Protein AF-A0A831JND8-F1 (afdb_monomer)

pLDDT: mean 86.96, std 13.0, range [42.56, 97.56]

Radius of gyration: 29.93 Å; Cα contacts (8 Å, |Δi|>4): 260; chains: 1; bounding box: 62×29×69 Å

Structure (mmCIF, N/CA/C/O backbone):
data_AF-A0A831JND8-F1
#
_entry.id   AF-A0A831JND8-F1
#
loop_
_atom_site.group_PDB
_atom_site.id
_atom_site.type_symbol
_atom_site.label_atom_id
_atom_site.label_alt_id
_atom_site.label_comp_id
_atom_site.label_asym_id
_atom_site.label_entity_id
_atom_site.label_seq_id
_atom_site.pdbx_PDB_ins_code
_atom_site.Cartn_x
_atom_site.Cartn_y
_atom_site.Cartn_z
_atom_site.occupancy
_atom_site.B_iso_or_equiv
_atom_site.auth_seq_id
_atom_site.auth_comp_id
_atom_site.auth_asym_id
_atom_site.auth_atom_id
_atom_site.pdbx_PDB_model_num
ATOM 1 N N . MET A 1 1 ? -1.351 6.823 -37.439 1.00 46.06 1 MET A N 1
ATOM 2 C CA . MET A 1 1 ? -0.927 7.990 -36.628 1.00 46.06 1 MET A CA 1
ATOM 3 C C . MET A 1 1 ? -1.891 8.336 -35.479 1.00 46.06 1 MET A C 1
ATOM 5 O O . MET A 1 1 ? -1.437 8.924 -34.512 1.00 46.06 1 MET A O 1
ATOM 9 N N . VAL A 1 2 ? -3.181 7.956 -35.531 1.00 42.56 2 VAL A N 1
ATOM 10 C CA . VAL A 1 2 ? -4.209 8.362 -34.538 1.00 42.56 2 VAL A CA 1
ATOM 11 C C . VAL A 1 2 ? -4.231 7.507 -33.250 1.00 42.56 2 VAL A C 1
ATOM 13 O O . VAL A 1 2 ? -4.483 8.036 -32.176 1.00 42.56 2 VAL A O 1
ATOM 16 N N . LEU A 1 3 ? -3.882 6.213 -33.307 1.00 45.38 3 LEU A N 1
ATOM 17 C CA . LEU A 1 3 ? -4.005 5.290 -32.158 1.00 45.38 3 LEU A CA 1
ATOM 18 C C . LEU A 1 3 ? -2.993 5.518 -31.011 1.00 45.38 3 LEU A C 1
ATOM 20 O O . LEU A 1 3 ? -3.293 5.195 -29.868 1.00 45.38 3 LEU A O 1
ATOM 24 N N . LEU A 1 4 ? -1.817 6.103 -31.278 1.00 49.47 4 LEU A N 1
ATOM 25 C CA . LEU A 1 4 ? -0.775 6.341 -30.259 1.00 49.47 4 LEU A CA 1
ATOM 26 C C . LEU A 1 4 ? -0.962 7.646 -29.467 1.00 49.47 4 LEU A C 1
ATOM 28 O O . LEU A 1 4 ? -0.395 7.778 -28.386 1.00 49.47 4 LEU A O 1
ATOM 32 N N . ASN A 1 5 ? -1.767 8.592 -29.966 1.00 49.16 5 ASN A N 1
ATOM 33 C CA . ASN A 1 5 ? -2.058 9.846 -29.256 1.00 49.16 5 ASN A CA 1
ATOM 34 C C . ASN A 1 5 ? -3.010 9.653 -28.064 1.00 49.16 5 ASN A C 1
ATOM 36 O O . ASN A 1 5 ? -3.086 10.532 -27.211 1.00 49.16 5 ASN A O 1
ATOM 40 N N . HIS A 1 6 ? -3.692 8.506 -27.991 1.00 48.72 6 HIS A N 1
ATOM 41 C CA . HIS A 1 6 ? -4.581 8.136 -26.888 1.00 48.72 6 HIS A CA 1
ATOM 42 C C . HIS A 1 6 ? -3.932 7.207 -25.857 1.00 48.72 6 HIS A C 1
ATOM 44 O O . HIS A 1 6 ? -4.569 6.893 -24.853 1.00 48.72 6 HIS A O 1
ATOM 50 N N . LEU A 1 7 ? -2.679 6.772 -26.064 1.00 54.91 7 LEU A N 1
ATOM 51 C CA . LEU A 1 7 ? -1.946 6.087 -25.003 1.00 54.91 7 LEU A CA 1
ATOM 52 C C . LEU A 1 7 ? -1.55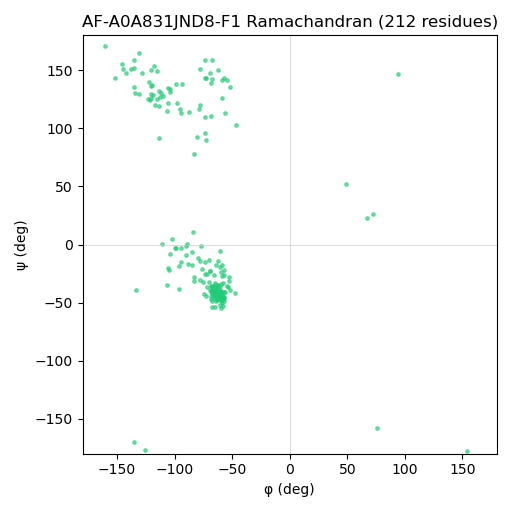5 7.146 -23.976 1.00 54.91 7 LEU A C 1
ATOM 54 O O . LEU A 1 7 ? -0.591 7.894 -24.163 1.00 54.91 7 LEU A O 1
ATOM 58 N N . ASP A 1 8 ? -2.377 7.257 -22.940 1.00 56.31 8 ASP A N 1
ATOM 59 C CA . ASP A 1 8 ? -2.255 8.302 -21.945 1.00 56.31 8 ASP A CA 1
ATOM 60 C C . ASP A 1 8 ? -0.847 8.239 -21.338 1.00 56.31 8 ASP A C 1
ATOM 62 O O . ASP A 1 8 ? -0.450 7.251 -20.712 1.00 56.31 8 ASP A O 1
ATOM 66 N N . LYS A 1 9 ? -0.027 9.268 -21.592 1.00 56.06 9 LYS A N 1
ATOM 67 C CA . LYS A 1 9 ? 1.372 9.312 -21.124 1.00 56.06 9 LYS A CA 1
ATOM 68 C C . LYS A 1 9 ? 1.446 9.159 -19.600 1.00 56.06 9 LYS A C 1
ATOM 70 O O . LYS A 1 9 ? 2.483 8.748 -19.081 1.00 56.06 9 LYS A O 1
ATOM 75 N N . SER A 1 10 ? 0.351 9.469 -18.904 1.00 52.72 10 SER A N 1
ATOM 76 C CA . SER A 1 10 ? 0.129 9.237 -17.477 1.00 52.72 10 SER A CA 1
ATOM 77 C C . SER A 1 10 ? 0.243 7.751 -17.097 1.00 52.72 10 SER A C 1
ATOM 79 O O . SER A 1 10 ? 0.993 7.425 -16.178 1.00 52.72 10 SER A O 1
ATOM 81 N N . LEU A 1 11 ? -0.385 6.839 -17.849 1.00 50.66 11 LEU A N 1
ATOM 82 C CA . LEU A 1 11 ? -0.408 5.396 -17.573 1.00 50.66 11 LEU A CA 1
ATOM 83 C C . LEU A 1 11 ? 0.983 4.760 -17.674 1.00 50.66 11 LEU A C 1
ATOM 85 O O . LEU A 1 11 ? 1.324 3.880 -16.890 1.00 50.66 11 LEU A O 1
ATOM 89 N N . VAL A 1 12 ? 1.825 5.240 -18.594 1.00 60.97 12 VAL A N 1
ATOM 90 C CA . VAL A 1 12 ? 3.193 4.719 -18.769 1.00 60.97 12 VAL A CA 1
ATOM 91 C C . VAL A 1 12 ? 4.183 5.358 -17.781 1.00 60.97 12 VAL A C 1
ATOM 93 O O . VAL A 1 12 ? 5.145 4.709 -17.365 1.00 60.97 12 VAL A O 1
ATOM 96 N N . LYS A 1 13 ? 3.934 6.598 -17.331 1.00 61.06 13 LYS A N 1
ATOM 97 C CA . LYS A 1 13 ? 4.712 7.241 -16.253 1.00 61.06 13 LYS A CA 1
ATOM 98 C C . LYS A 1 13 ? 4.557 6.528 -14.912 1.00 61.06 13 LYS A C 1
ATOM 100 O O . LYS A 1 13 ? 5.541 6.409 -14.184 1.00 61.06 13 LYS A O 1
ATOM 105 N N . ILE A 1 14 ? 3.361 6.012 -14.616 1.00 54.53 14 ILE A N 1
ATOM 106 C CA . ILE A 1 14 ? 3.074 5.242 -13.391 1.00 54.53 14 ILE A CA 1
ATOM 107 C C . ILE A 1 14 ? 3.999 4.015 -13.264 1.00 54.53 14 ILE A C 1
ATOM 109 O O . ILE A 1 14 ? 4.346 3.613 -12.158 1.00 54.53 14 ILE A O 1
ATOM 113 N N . LEU A 1 15 ? 4.504 3.483 -14.381 1.00 63.47 15 LEU A N 1
ATOM 114 C CA . LEU A 1 15 ? 5.410 2.329 -14.417 1.00 63.47 15 LEU A CA 1
ATOM 115 C C . LEU A 1 15 ? 6.897 2.699 -14.207 1.00 63.47 15 LEU A C 1
ATOM 117 O O . LEU A 1 15 ? 7.789 1.876 -14.420 1.00 63.47 15 LEU A O 1
ATOM 121 N N . GLY A 1 16 ? 7.198 3.938 -13.798 1.00 73.12 16 GLY A N 1
ATOM 122 C CA . GLY A 1 16 ? 8.556 4.381 -13.461 1.00 73.12 16 GLY A CA 1
ATOM 123 C C . GLY A 1 16 ? 9.479 4.563 -14.672 1.00 73.12 16 GLY A C 1
ATOM 124 O O . GLY A 1 16 ? 10.703 4.421 -14.553 1.00 73.12 16 GLY A O 1
ATOM 125 N N . LEU A 1 17 ? 8.914 4.834 -15.851 1.00 83.62 17 LEU A N 1
ATOM 126 C CA . LEU A 1 17 ? 9.655 5.153 -17.073 1.00 83.62 17 LEU A CA 1
ATOM 127 C C . LEU A 1 17 ? 9.809 6.668 -17.247 1.00 83.62 17 LEU A C 1
ATOM 129 O O . LEU A 1 17 ? 8.871 7.433 -17.035 1.00 83.62 17 LEU A O 1
ATOM 133 N N . SER A 1 18 ? 10.998 7.106 -17.663 1.00 87.50 18 SER A N 1
ATOM 134 C CA . SER A 1 18 ? 11.226 8.510 -18.037 1.00 87.50 18 SER A CA 1
ATOM 135 C C . SER A 1 18 ? 10.583 8.845 -19.386 1.00 87.50 18 SER A C 1
ATOM 137 O O . SER A 1 18 ? 10.402 7.966 -20.228 1.00 87.50 18 SER A O 1
ATOM 139 N N . ASP A 1 19 ? 10.328 10.127 -19.658 1.00 86.19 19 ASP A N 1
ATOM 140 C CA . ASP A 1 19 ? 9.728 10.567 -20.929 1.00 86.19 19 ASP A CA 1
ATOM 141 C C . ASP A 1 19 ? 10.508 10.085 -22.166 1.00 86.19 19 ASP A C 1
ATOM 143 O O . ASP A 1 19 ? 9.915 9.735 -23.187 1.00 86.19 19 ASP A O 1
ATOM 147 N N . TYR A 1 20 ? 11.840 10.013 -22.080 1.00 91.12 20 TYR A N 1
ATOM 148 C CA . TYR A 1 20 ? 12.666 9.476 -23.163 1.00 91.12 20 TYR A CA 1
ATOM 149 C C . TYR A 1 20 ? 12.543 7.958 -23.317 1.00 91.12 20 TYR A C 1
ATOM 151 O O . TYR A 1 20 ? 12.547 7.462 -24.441 1.00 91.12 20 TYR A O 1
ATOM 159 N N . GLU A 1 21 ? 12.410 7.217 -22.218 1.00 91.06 21 GLU A N 1
ATOM 160 C CA . GLU A 1 21 ? 12.200 5.763 -22.253 1.00 91.06 21 GLU A CA 1
ATOM 161 C C . GLU A 1 21 ? 10.856 5.420 -22.896 1.00 91.06 21 GLU A C 1
ATOM 163 O O . GLU A 1 21 ? 10.802 4.547 -23.760 1.00 91.06 21 GLU A O 1
ATOM 168 N N . ILE A 1 22 ? 9.805 6.169 -22.551 1.00 89.31 22 ILE A N 1
ATOM 169 C CA . ILE A 1 22 ? 8.469 6.023 -23.138 1.00 89.31 22 ILE A CA 1
ATOM 170 C C . ILE A 1 22 ? 8.527 6.274 -24.646 1.00 89.31 22 ILE A C 1
ATOM 172 O O . ILE A 1 22 ? 8.096 5.433 -25.432 1.00 89.31 22 ILE A O 1
ATOM 176 N N . LYS A 1 23 ? 9.111 7.404 -25.068 1.00 89.69 23 LYS A N 1
ATOM 177 C CA . LYS A 1 23 ? 9.240 7.756 -26.491 1.00 89.69 23 LYS A CA 1
ATOM 178 C C . LYS A 1 23 ? 10.002 6.693 -27.285 1.00 89.69 23 LYS A C 1
ATOM 180 O O . LYS A 1 23 ? 9.551 6.302 -28.358 1.00 89.69 23 LYS A O 1
ATOM 185 N N . ALA A 1 24 ? 11.134 6.224 -26.760 1.00 92.88 24 ALA A N 1
ATOM 186 C CA . ALA A 1 24 ? 11.948 5.208 -27.419 1.00 92.88 24 ALA A CA 1
ATOM 187 C C . ALA A 1 24 ? 11.197 3.876 -27.547 1.00 92.88 24 ALA A C 1
ATOM 189 O O . ALA A 1 24 ? 11.144 3.306 -28.634 1.00 92.88 24 ALA A O 1
ATOM 190 N N . TYR A 1 25 ? 10.584 3.400 -26.461 1.00 91.75 25 TYR A N 1
ATOM 191 C CA . TYR A 1 25 ? 9.853 2.137 -26.464 1.00 91.75 25 TYR A CA 1
ATOM 192 C C . TYR A 1 25 ? 8.652 2.171 -27.420 1.00 91.75 25 TYR A C 1
ATOM 194 O O . TYR A 1 25 ? 8.516 1.280 -28.254 1.00 91.75 25 TYR A O 1
ATOM 202 N N . LEU A 1 26 ? 7.836 3.233 -27.382 1.00 89.25 26 LEU A N 1
ATOM 203 C CA . LEU A 1 26 ? 6.694 3.377 -28.293 1.00 89.25 26 LEU A CA 1
ATOM 204 C C . LEU A 1 26 ? 7.126 3.389 -29.761 1.00 89.25 26 LEU A C 1
ATOM 206 O O . LEU A 1 26 ? 6.477 2.755 -30.589 1.00 89.25 26 LEU A O 1
ATOM 210 N N . LYS A 1 27 ? 8.236 4.060 -30.090 1.00 91.50 27 LYS A N 1
ATOM 211 C CA . LYS A 1 27 ? 8.745 4.079 -31.467 1.00 91.50 27 LYS A CA 1
ATOM 212 C C . LYS A 1 27 ? 9.245 2.724 -31.937 1.00 91.50 27 LYS A C 1
ATOM 214 O O . LYS A 1 27 ? 9.026 2.386 -33.094 1.00 91.50 27 LYS A O 1
ATOM 219 N N . LEU A 1 28 ? 9.854 1.936 -31.057 1.00 92.81 28 LEU A N 1
ATOM 220 C CA . LEU A 1 28 ? 10.248 0.562 -31.371 1.00 92.81 28 LEU A CA 1
ATOM 221 C C . LEU A 1 28 ? 9.041 -0.368 -31.549 1.00 92.81 28 LEU A C 1
ATOM 223 O O . LEU A 1 28 ? 9.077 -1.243 -32.406 1.00 92.81 28 LEU A O 1
ATOM 227 N N . VAL A 1 29 ? 7.963 -0.170 -30.784 1.00 90.69 29 VAL A N 1
ATOM 228 C CA . VAL A 1 29 ? 6.702 -0.908 -30.979 1.00 90.69 29 VAL A CA 1
ATOM 229 C C . VAL A 1 29 ? 6.038 -0.520 -32.305 1.00 90.69 29 VAL A C 1
ATOM 231 O O . VAL A 1 29 ? 5.534 -1.384 -33.013 1.00 90.69 29 VAL A O 1
ATOM 234 N N . GLU A 1 30 ? 6.060 0.765 -32.668 1.00 88.06 30 GLU A N 1
ATOM 235 C CA . GLU A 1 30 ? 5.442 1.281 -33.897 1.00 88.06 30 GLU A CA 1
ATOM 236 C C . GLU A 1 30 ? 6.214 0.898 -35.169 1.00 88.06 30 GLU A C 1
ATOM 238 O O . GLU A 1 30 ? 5.613 0.545 -36.181 1.00 88.06 30 GLU A O 1
ATOM 243 N N . LYS A 1 31 ? 7.544 1.026 -35.145 1.00 91.75 31 LYS A N 1
ATOM 244 C CA . LYS A 1 31 ? 8.407 0.908 -36.332 1.00 91.75 31 LYS A CA 1
ATOM 245 C C . LYS A 1 31 ? 9.163 -0.417 -36.407 1.00 91.75 31 LYS A C 1
ATOM 247 O O . LYS A 1 31 ? 9.809 -0.682 -37.418 1.00 91.75 31 LYS A O 1
ATOM 252 N N . GLY A 1 32 ? 9.100 -1.232 -35.357 1.00 91.88 32 GLY A N 1
ATOM 253 C CA . GLY A 1 32 ? 9.903 -2.441 -35.232 1.00 91.88 32 GLY A CA 1
ATOM 254 C C . GLY A 1 32 ? 11.371 -2.150 -34.878 1.00 91.88 32 GLY A C 1
ATOM 255 O O . GLY A 1 32 ? 11.688 -1.098 -34.314 1.00 91.88 32 GLY A O 1
ATOM 256 N N . PRO A 1 33 ? 12.287 -3.093 -35.172 1.00 94.25 33 PRO A N 1
ATOM 257 C CA . PRO A 1 33 ? 13.705 -2.973 -34.844 1.00 94.25 33 PRO A CA 1
ATOM 258 C C . PRO A 1 33 ? 14.374 -1.741 -35.466 1.00 94.25 33 PRO A C 1
ATOM 260 O O . PRO A 1 33 ? 14.373 -1.570 -36.684 1.00 94.25 33 PRO A O 1
ATOM 263 N N . LEU A 1 34 ? 15.024 -0.912 -34.645 1.00 95.06 34 LEU A N 1
ATOM 264 C CA . LEU A 1 34 ? 15.736 0.285 -35.106 1.00 95.06 34 LEU A CA 1
ATOM 265 C C . LEU A 1 34 ? 17.174 0.325 -34.591 1.0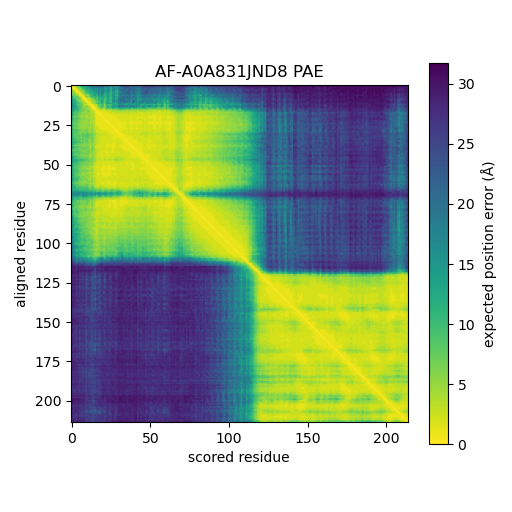0 95.06 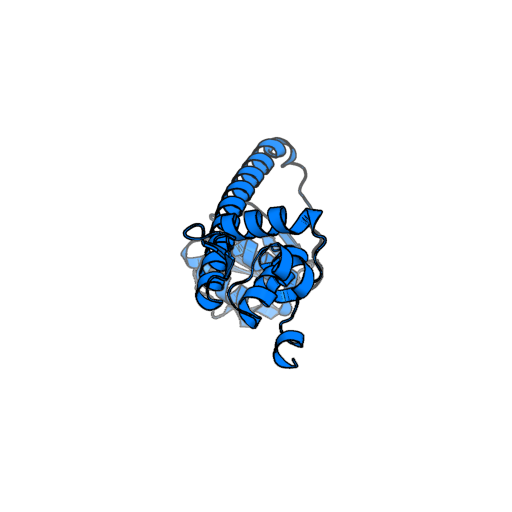34 LEU A C 1
ATOM 267 O O . LEU A 1 34 ? 17.482 -0.094 -33.478 1.00 95.06 34 LEU A O 1
ATOM 271 N N . ARG A 1 35 ? 18.076 0.905 -35.387 1.00 94.38 35 ARG A N 1
ATOM 272 C CA . ARG A 1 35 ? 19.429 1.256 -34.926 1.00 94.38 35 ARG A CA 1
ATOM 273 C C . ARG A 1 35 ? 19.335 2.418 -33.927 1.00 94.38 35 ARG A C 1
ATOM 275 O O . ARG A 1 35 ? 18.507 3.302 -34.147 1.00 94.38 35 ARG A O 1
ATOM 282 N N . PRO A 1 36 ? 20.216 2.523 -32.912 1.00 91.81 36 PRO A N 1
ATOM 283 C CA . PRO A 1 36 ? 20.182 3.628 -31.94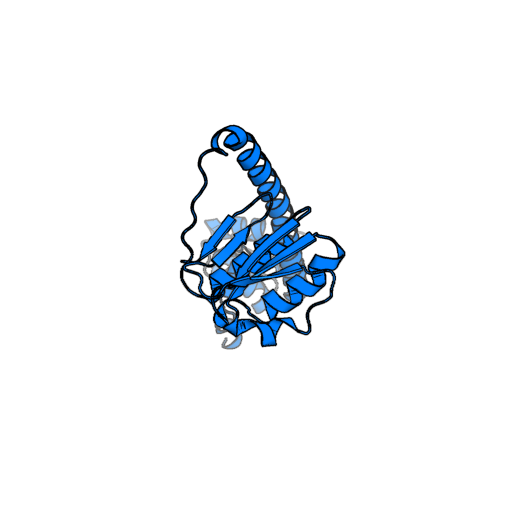6 1.00 91.81 36 PRO A CA 1
ATOM 284 C C . PRO A 1 36 ? 20.160 5.027 -32.584 1.00 91.81 36 PRO A C 1
ATOM 286 O O . PRO A 1 36 ? 19.419 5.897 -32.140 1.00 91.81 36 PRO A O 1
ATOM 289 N N . LYS A 1 37 ? 20.910 5.240 -33.675 1.00 92.19 37 LYS A N 1
ATOM 290 C CA . LYS A 1 37 ? 20.902 6.512 -34.418 1.00 92.19 37 LYS A CA 1
ATOM 291 C C . LYS A 1 37 ? 19.534 6.824 -35.034 1.00 92.19 37 LYS A C 1
ATOM 293 O O . LYS A 1 37 ? 19.051 7.942 -34.900 1.00 92.19 37 LYS A O 1
ATOM 298 N N . THR A 1 38 ? 18.906 5.838 -35.669 1.00 94.44 38 THR A N 1
ATOM 299 C CA . THR A 1 38 ? 17.569 5.985 -36.260 1.00 94.44 38 THR A CA 1
ATOM 300 C C . THR A 1 38 ? 16.517 6.177 -35.175 1.00 94.44 38 THR A C 1
ATOM 302 O O . THR A 1 38 ? 15.675 7.055 -35.289 1.00 94.44 38 THR A O 1
ATOM 305 N N . LEU A 1 39 ? 16.615 5.426 -34.077 1.00 94.88 39 LEU A N 1
ATOM 306 C CA . LEU A 1 39 ? 15.714 5.553 -32.936 1.00 94.88 39 LEU A CA 1
ATOM 307 C C . LEU A 1 39 ? 15.788 6.944 -32.292 1.00 94.88 39 LEU A C 1
ATOM 309 O O . LEU A 1 39 ? 14.759 7.506 -31.940 1.00 94.88 39 LEU A O 1
ATOM 313 N N . SER A 1 40 ? 16.988 7.516 -32.164 1.00 95.75 40 SER A N 1
ATOM 314 C CA . SER A 1 40 ? 17.190 8.887 -31.676 1.00 95.75 40 SER A CA 1
ATOM 315 C C . SER A 1 40 ? 16.435 9.909 -32.529 1.00 95.75 40 SER A C 1
ATOM 317 O O . SER A 1 40 ? 15.746 10.765 -31.975 1.00 95.75 40 SER A O 1
ATOM 319 N N . PHE A 1 41 ? 16.516 9.781 -33.855 1.00 95.44 41 PHE A N 1
ATOM 320 C CA . PHE A 1 41 ? 15.821 10.655 -34.796 1.00 95.44 41 PHE A CA 1
ATOM 321 C C . PHE A 1 41 ? 14.296 10.462 -34.738 1.00 95.44 41 PHE A C 1
ATOM 323 O O . PHE A 1 41 ? 13.566 11.409 -34.460 1.00 95.44 41 PHE A O 1
ATOM 330 N N . GLU A 1 42 ? 13.818 9.225 -34.893 1.00 91.81 42 GLU A N 1
ATOM 331 C CA . GLU A 1 42 ? 12.386 8.877 -34.918 1.00 91.81 42 GLU A CA 1
ATOM 332 C C . GLU A 1 42 ? 11.659 9.191 -33.600 1.00 91.81 42 GLU A C 1
ATOM 334 O O . GLU A 1 42 ? 10.486 9.570 -33.594 1.00 91.81 42 GLU A O 1
ATOM 339 N N . ALA A 1 43 ? 12.342 9.031 -32.463 1.00 89.19 43 ALA A N 1
ATOM 340 C CA . ALA A 1 43 ? 11.788 9.309 -31.139 1.00 89.19 43 ALA A CA 1
ATOM 341 C C . ALA A 1 43 ? 12.011 10.753 -30.670 1.00 89.19 43 ALA A C 1
ATOM 343 O O . ALA A 1 43 ? 11.555 11.108 -29.578 1.00 89.19 43 ALA A O 1
ATOM 344 N N . ASN A 1 44 ? 12.694 11.580 -31.470 1.00 92.31 44 ASN A N 1
ATOM 345 C CA . ASN A 1 44 ? 13.101 12.937 -31.113 1.00 92.31 44 ASN A CA 1
ATOM 346 C C . ASN A 1 44 ? 13.794 12.985 -29.732 1.00 92.31 44 ASN A C 1
ATOM 348 O O . ASN A 1 44 ? 13.389 13.707 -28.814 1.00 92.31 44 ASN A O 1
ATOM 352 N N . ILE A 1 45 ? 14.800 12.123 -29.564 1.00 93.50 45 ILE A N 1
ATOM 353 C CA . ILE A 1 45 ? 15.629 12.010 -28.359 1.00 93.50 45 ILE A CA 1
ATOM 354 C C . ILE A 1 45 ? 17.037 12.479 -28.726 1.00 93.50 45 ILE A C 1
ATOM 356 O O . ILE A 1 45 ? 17.587 11.960 -29.699 1.00 93.50 45 ILE A O 1
ATOM 360 N N . PRO A 1 46 ? 17.669 13.382 -27.951 1.00 94.56 46 PRO A N 1
ATOM 361 C CA . PRO A 1 46 ? 19.036 13.815 -28.219 1.00 94.56 46 PRO A CA 1
ATOM 362 C C . PRO A 1 46 ? 19.998 12.633 -28.368 1.00 94.56 46 PRO A C 1
ATOM 364 O O . PRO A 1 46 ? 19.988 11.704 -27.554 1.00 94.56 46 PRO A O 1
ATOM 367 N N . TYR A 1 47 ? 20.872 12.686 -29.375 1.00 91.06 47 TYR A N 1
ATOM 368 C CA . TYR A 1 47 ? 21.798 11.590 -29.679 1.00 91.06 47 TYR A CA 1
ATOM 369 C C . TYR A 1 47 ? 22.713 11.241 -28.492 1.00 91.06 4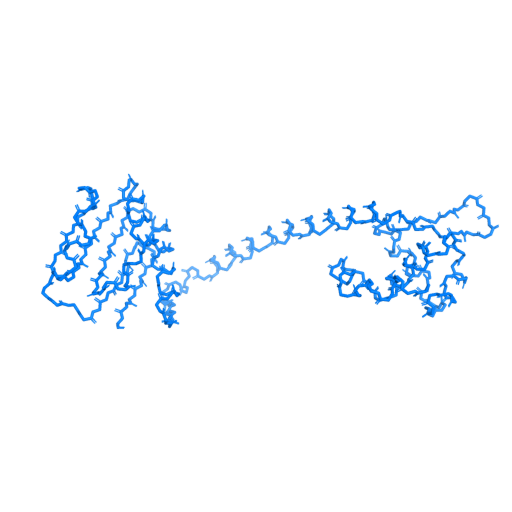7 TYR A C 1
ATOM 371 O O . TYR A 1 47 ? 22.992 10.074 -28.232 1.00 91.06 47 TYR A O 1
ATOM 379 N N . THR A 1 48 ? 23.095 12.235 -27.686 1.00 93.00 48 THR A N 1
ATOM 380 C CA . THR A 1 48 ? 23.883 12.045 -26.453 1.00 93.00 48 THR A CA 1
ATOM 381 C C . THR A 1 48 ? 23.152 11.241 -25.372 1.00 93.00 48 THR A C 1
ATOM 383 O O . THR A 1 48 ? 23.782 10.733 -24.446 1.00 93.00 48 THR A O 1
ATOM 386 N N . LYS A 1 49 ? 21.823 11.104 -25.459 1.00 93.81 49 LYS A N 1
ATOM 387 C CA . LYS A 1 49 ? 20.993 10.410 -24.466 1.00 93.81 49 LYS A CA 1
ATOM 388 C C . LYS A 1 49 ? 20.528 9.031 -24.923 1.00 93.81 49 LYS A C 1
ATOM 390 O O . LYS A 1 49 ? 20.233 8.213 -24.049 1.00 93.81 49 LYS A O 1
ATOM 395 N N . ILE A 1 50 ? 20.491 8.736 -26.226 1.00 94.75 50 ILE A N 1
ATOM 396 C CA . ILE A 1 50 ? 19.832 7.520 -26.732 1.00 94.75 50 ILE A CA 1
ATOM 397 C C . ILE A 1 50 ? 20.447 6.227 -26.195 1.00 94.75 50 ILE A C 1
ATOM 399 O O . ILE A 1 50 ? 19.718 5.348 -25.750 1.00 94.75 50 ILE A O 1
ATOM 403 N N . TYR A 1 51 ? 21.775 6.134 -26.130 1.00 92.44 51 TYR A N 1
ATOM 404 C CA . TYR A 1 51 ? 22.443 4.947 -25.594 1.00 92.44 51 TYR A CA 1
ATOM 405 C C . TYR A 1 51 ? 22.110 4.735 -24.115 1.00 92.44 51 TYR A C 1
ATOM 407 O O . TYR A 1 51 ? 21.789 3.623 -23.709 1.00 92.44 51 TYR A O 1
ATOM 415 N N . SER A 1 52 ? 22.078 5.811 -23.321 1.00 94.94 52 SER A N 1
ATOM 416 C CA . SER A 1 52 ? 21.670 5.73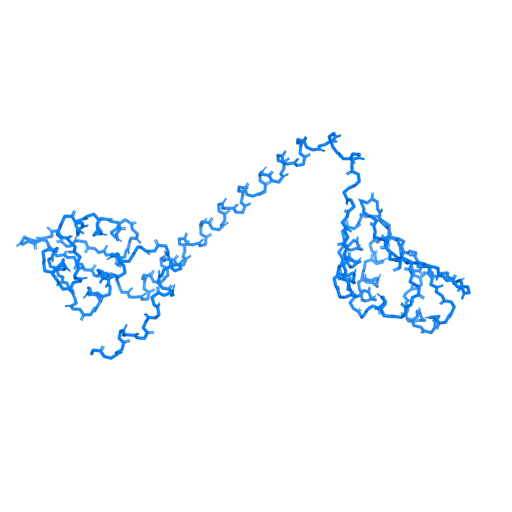0 -21.914 1.00 94.94 52 SER A CA 1
ATOM 417 C C . SER A 1 52 ? 20.216 5.268 -21.757 1.00 94.94 52 SER A C 1
ATOM 419 O O . SER A 1 52 ? 19.907 4.517 -20.837 1.00 94.94 52 SER A O 1
ATOM 421 N N . VAL A 1 53 ? 19.328 5.698 -22.660 1.00 95.06 53 VAL A N 1
ATOM 422 C CA . VAL A 1 53 ? 17.912 5.309 -22.673 1.00 95.06 53 VAL A CA 1
ATOM 423 C C . VAL A 1 53 ? 17.775 3.830 -23.023 1.00 95.06 53 VAL A C 1
ATOM 425 O O . VAL A 1 53 ? 17.093 3.105 -22.306 1.00 95.06 53 VAL A O 1
ATOM 428 N N . VAL A 1 54 ? 18.471 3.365 -24.065 1.00 94.75 54 VAL A N 1
ATOM 429 C CA . VAL A 1 54 ? 18.481 1.952 -24.476 1.00 94.75 54 VAL A CA 1
ATOM 430 C C . VAL A 1 54 ? 19.008 1.062 -23.352 1.00 94.75 54 VAL A C 1
ATOM 432 O O . VAL A 1 54 ? 18.361 0.076 -23.027 1.00 94.75 54 VAL A O 1
ATOM 435 N N . ILE A 1 55 ? 20.109 1.442 -22.694 1.00 94.75 55 ILE A N 1
ATOM 436 C CA . ILE A 1 55 ? 20.668 0.689 -21.558 1.00 94.75 55 ILE A CA 1
ATOM 437 C C . ILE A 1 55 ? 19.655 0.585 -20.412 1.00 94.75 55 ILE A C 1
ATOM 439 O O . ILE A 1 55 ? 19.502 -0.478 -19.816 1.00 94.75 55 ILE A O 1
ATOM 443 N N . ARG A 1 56 ? 18.947 1.672 -20.078 1.00 93.44 56 ARG A N 1
ATOM 444 C CA . ARG A 1 56 ? 17.940 1.640 -19.005 1.00 93.44 56 ARG A CA 1
ATOM 445 C C . ARG A 1 56 ? 16.723 0.799 -19.381 1.00 93.44 56 ARG A C 1
ATOM 447 O O . ARG A 1 56 ? 16.239 0.051 -18.537 1.00 93.44 56 ARG A O 1
ATOM 454 N N . LEU A 1 57 ? 16.258 0.878 -20.627 1.00 92.69 57 LEU A N 1
ATOM 455 C CA . LEU A 1 57 ? 15.185 0.016 -21.127 1.00 92.69 57 LEU A CA 1
ATOM 456 C C . LEU A 1 57 ? 15.602 -1.464 -21.142 1.00 92.69 57 LEU A C 1
ATOM 458 O O . LEU A 1 57 ? 14.795 -2.318 -20.788 1.00 92.69 57 LEU A O 1
ATOM 462 N N . GLU A 1 58 ? 16.850 -1.767 -21.507 1.00 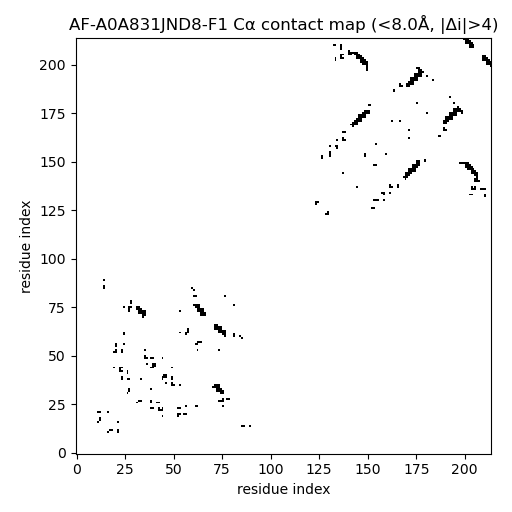93.69 58 GLU A N 1
ATOM 463 C CA . GLU A 1 58 ? 17.400 -3.130 -21.521 1.00 93.69 58 GLU A CA 1
ATOM 464 C C . GLU A 1 58 ? 17.499 -3.682 -20.092 1.00 93.69 58 GLU A C 1
ATOM 466 O O . GLU A 1 58 ? 17.029 -4.786 -19.831 1.00 93.69 58 GLU A O 1
ATOM 471 N N . LYS A 1 59 ? 17.983 -2.878 -19.130 1.00 91.75 59 LYS A N 1
ATOM 472 C CA . LYS A 1 59 ? 18.000 -3.231 -17.696 1.00 91.75 59 LYS A CA 1
ATOM 473 C C . LYS A 1 59 ? 16.606 -3.487 -17.122 1.00 91.75 59 LYS A C 1
ATOM 475 O O . LYS A 1 59 ? 16.453 -4.367 -16.286 1.00 91.75 59 LYS A O 1
ATOM 480 N N . LYS A 1 60 ? 15.595 -2.737 -17.571 1.00 88.94 60 LYS A N 1
ATOM 481 C CA . LYS A 1 60 ? 14.181 -2.962 -17.214 1.00 88.94 60 LYS A CA 1
ATOM 482 C C . LYS A 1 60 ? 13.558 -4.138 -17.986 1.00 88.94 60 LYS A C 1
ATOM 484 O O . LYS A 1 60 ? 12.380 -4.429 -17.813 1.00 88.94 60 LYS A O 1
ATOM 489 N N . GLY A 1 61 ? 14.312 -4.794 -18.871 1.00 91.12 61 GLY A N 1
ATOM 490 C CA . GLY A 1 61 ? 13.843 -5.923 -19.668 1.00 91.12 61 GLY A CA 1
ATOM 491 C C . GLY A 1 61 ? 12.772 -5.560 -20.698 1.00 91.12 61 GLY A C 1
ATOM 492 O O . GLY A 1 61 ? 12.013 -6.449 -21.088 1.00 91.12 61 GLY A O 1
ATOM 493 N N . LEU A 1 62 ? 12.700 -4.290 -21.113 1.00 91.75 62 LEU A N 1
ATOM 494 C CA . LEU A 1 62 ? 11.703 -3.747 -22.048 1.00 91.75 62 LEU A CA 1
ATOM 495 C C . LEU A 1 62 ? 12.193 -3.693 -23.494 1.00 91.75 62 LEU A C 1
ATOM 497 O O . LEU A 1 62 ? 11.396 -3.587 -24.422 1.00 91.75 62 LEU A O 1
ATOM 501 N N . VAL A 1 63 ? 13.502 -3.762 -23.706 1.00 94.38 63 VAL A N 1
ATOM 502 C CA . VAL A 1 63 ? 14.094 -3.900 -25.038 1.00 94.38 63 VAL A CA 1
ATOM 503 C C . VAL A 1 63 ? 15.186 -4.958 -25.004 1.00 94.38 63 VAL A C 1
ATOM 505 O O . VAL A 1 63 ? 15.745 -5.254 -23.948 1.00 94.38 63 VAL A O 1
ATOM 508 N N . LYS A 1 64 ? 15.506 -5.502 -26.173 1.00 94.19 64 LYS A N 1
ATOM 509 C CA . LYS A 1 64 ? 16.667 -6.359 -26.410 1.00 94.19 64 LYS A CA 1
ATOM 510 C C . LYS A 1 64 ? 17.551 -5.687 -27.451 1.00 94.19 64 LYS A C 1
ATOM 512 O O . LYS A 1 64 ? 17.042 -5.165 -28.442 1.00 94.19 64 LYS A O 1
ATOM 517 N N . VAL A 1 65 ? 18.862 -5.692 -27.242 1.00 93.12 65 VAL A N 1
ATOM 518 C CA . VAL A 1 65 ? 19.812 -5.258 -28.270 1.00 93.12 65 VAL A CA 1
ATOM 519 C C . VAL A 1 65 ? 20.275 -6.490 -29.036 1.00 93.12 65 VAL A C 1
ATOM 521 O O . VAL A 1 65 ? 20.959 -7.344 -28.475 1.00 93.12 65 VAL A O 1
ATOM 524 N N . ASP A 1 66 ? 19.918 -6.586 -30.315 1.00 89.06 66 ASP A N 1
ATOM 525 C CA . ASP A 1 66 ? 20.464 -7.613 -31.196 1.00 89.06 66 ASP A CA 1
ATOM 526 C C . ASP A 1 66 ? 21.915 -7.261 -31.540 1.00 89.06 66 ASP A C 1
ATOM 528 O O . ASP A 1 66 ? 22.210 -6.283 -32.242 1.00 89.06 66 ASP A O 1
ATOM 532 N N . ARG A 1 67 ? 22.827 -8.067 -30.990 1.00 86.69 67 ARG A N 1
ATOM 533 C CA . ARG A 1 67 ? 24.276 -7.918 -31.146 1.00 86.69 67 ARG A CA 1
ATOM 534 C C . ARG A 1 67 ? 24.866 -8.859 -32.193 1.00 86.69 67 ARG A C 1
ATOM 536 O O . ARG A 1 67 ? 26.054 -8.744 -32.484 1.00 86.69 67 ARG A O 1
ATOM 543 N N . SER A 1 68 ? 24.048 -9.724 -32.791 1.00 79.31 68 SER A N 1
ATOM 544 C CA . SER A 1 68 ? 24.481 -10.771 -33.722 1.00 79.31 68 SER A CA 1
ATOM 545 C C . SER A 1 68 ? 24.993 -10.217 -35.051 1.00 79.31 68 SER A C 1
ATOM 547 O O . SER A 1 68 ? 25.764 -10.876 -35.745 1.00 79.31 68 SER A O 1
ATOM 549 N N . ARG A 1 69 ? 24.581 -9.000 -35.428 1.00 72.25 69 ARG A N 1
ATOM 550 C CA . ARG A 1 69 ? 25.040 -8.316 -36.644 1.00 72.25 69 ARG A CA 1
ATOM 551 C C . ARG A 1 69 ? 25.365 -6.854 -36.362 1.00 72.25 69 ARG A C 1
ATOM 553 O O . ARG A 1 69 ? 24.796 -6.232 -35.461 1.00 72.25 69 ARG A O 1
ATOM 560 N N . ARG A 1 70 ? 26.298 -6.298 -37.143 1.00 72.75 70 ARG A N 1
ATOM 561 C CA . ARG A 1 70 ? 26.596 -4.863 -37.138 1.00 72.75 70 ARG A CA 1
ATOM 562 C C . ARG A 1 70 ? 25.895 -4.162 -38.309 1.00 72.75 70 ARG A C 1
ATOM 564 O O . ARG A 1 70 ? 25.927 -4.672 -39.424 1.00 72.75 70 ARG A O 1
ATOM 571 N N . PRO A 1 71 ? 25.322 -2.971 -38.075 1.00 73.50 71 PRO A N 1
ATOM 572 C CA . PRO A 1 71 ? 25.212 -2.316 -36.773 1.00 73.50 71 PRO A CA 1
ATOM 573 C C . PRO A 1 71 ? 24.084 -2.918 -35.924 1.00 73.50 71 PRO A C 1
ATOM 575 O O . PRO A 1 71 ? 23.075 -3.384 -36.450 1.00 73.50 71 PRO A O 1
ATOM 578 N N . HIS A 1 72 ? 24.271 -2.859 -34.607 1.00 87.12 72 HIS A N 1
ATOM 579 C CA . HIS A 1 72 ? 23.323 -3.374 -33.625 1.00 87.12 72 HIS A CA 1
ATOM 580 C C . HIS A 1 72 ? 21.950 -2.716 -33.760 1.00 87.12 72 HIS A C 1
ATOM 582 O O . HIS A 1 72 ? 21.845 -1.505 -34.006 1.00 87.12 72 HIS A O 1
ATOM 588 N N . THR A 1 73 ? 20.903 -3.512 -33.570 1.00 92.94 73 THR A N 1
ATOM 589 C CA . THR A 1 73 ? 19.521 -3.029 -33.567 1.00 92.94 73 THR A CA 1
ATOM 590 C C . THR A 1 73 ? 18.906 -3.209 -32.192 1.00 92.94 73 THR A C 1
ATOM 592 O O . THR A 1 73 ? 19.285 -4.090 -31.426 1.00 92.94 73 THR A O 1
ATOM 595 N N . VAL A 1 74 ? 17.991 -2.316 -31.850 1.00 95.00 74 VAL A N 1
ATOM 596 C CA . VAL A 1 74 ? 17.216 -2.367 -30.617 1.00 95.00 74 VAL A CA 1
ATOM 597 C C . VAL A 1 74 ? 15.829 -2.858 -30.988 1.00 95.00 74 VAL A C 1
ATOM 599 O O . VAL A 1 74 ? 15.231 -2.352 -31.935 1.00 95.00 74 VAL A O 1
ATOM 602 N N . VAL A 1 75 ? 15.332 -3.841 -30.249 1.00 94.75 75 VAL A N 1
ATOM 603 C CA . VAL A 1 75 ? 14.040 -4.489 -30.470 1.00 94.75 75 VAL A CA 1
ATOM 604 C C . VAL A 1 75 ? 13.193 -4.303 -29.219 1.00 94.75 75 VAL A C 1
ATOM 606 O O . VAL A 1 75 ? 13.666 -4.577 -28.116 1.00 94.75 75 VAL A O 1
ATOM 609 N N . ALA A 1 76 ? 11.954 -3.832 -29.368 1.00 93.19 76 ALA A N 1
ATOM 610 C CA . ALA A 1 76 ? 11.016 -3.785 -28.249 1.00 93.19 76 ALA A CA 1
ATOM 611 C C . ALA A 1 76 ? 10.618 -5.200 -27.822 1.00 93.19 76 ALA A C 1
ATOM 613 O O . ALA A 1 76 ? 10.355 -6.067 -28.655 1.00 93.19 76 ALA A O 1
ATOM 614 N N . VAL A 1 77 ? 10.541 -5.417 -26.514 1.00 93.31 77 VAL A N 1
ATOM 615 C CA . VAL A 1 77 ? 9.791 -6.550 -25.968 1.00 93.31 77 VAL A CA 1
ATOM 616 C C . VAL A 1 77 ? 8.300 -6.308 -26.241 1.00 93.31 77 VAL A C 1
ATOM 618 O O . VAL A 1 77 ? 7.872 -5.155 -26.185 1.00 93.31 77 VAL A O 1
ATOM 621 N N . PRO A 1 78 ? 7.499 -7.339 -26.564 1.00 91.06 78 PRO A N 1
ATOM 622 C CA . PRO A 1 78 ? 6.073 -7.164 -26.823 1.00 91.06 78 PRO A CA 1
ATOM 623 C C . PRO A 1 78 ? 5.338 -6.457 -25.668 1.00 91.06 78 PRO A C 1
ATOM 625 O O . PRO A 1 78 ? 5.613 -6.763 -24.506 1.00 91.06 78 PRO A O 1
ATOM 628 N N . PRO A 1 79 ? 4.362 -5.565 -25.941 1.00 87.06 79 PRO A N 1
ATOM 629 C CA . PRO A 1 79 ? 3.660 -4.801 -24.903 1.00 87.06 79 PRO A CA 1
ATOM 630 C C . PRO A 1 79 ? 3.039 -5.633 -23.778 1.00 87.06 79 PRO A C 1
ATOM 632 O O . PRO A 1 79 ? 3.091 -5.215 -22.625 1.00 87.06 79 PRO A O 1
ATOM 635 N N . VAL A 1 80 ? 2.499 -6.813 -24.090 1.00 86.94 80 VAL A N 1
ATOM 636 C CA . VAL A 1 80 ? 1.920 -7.724 -23.088 1.00 86.94 80 VAL A CA 1
ATOM 637 C C . VAL A 1 80 ? 2.997 -8.251 -22.135 1.00 86.94 80 VAL A C 1
ATOM 639 O O . VAL A 1 80 ? 2.825 -8.207 -20.920 1.00 86.94 80 VAL A O 1
ATOM 642 N N . GLU A 1 81 ? 4.143 -8.682 -22.666 1.00 89.62 81 GLU A N 1
ATOM 643 C CA . GLU A 1 81 ? 5.280 -9.130 -21.853 1.00 89.62 81 GLU A CA 1
ATOM 644 C C . GLU A 1 81 ? 5.882 -7.979 -21.038 1.00 89.62 81 GLU A C 1
ATOM 646 O O . GLU A 1 81 ? 6.204 -8.142 -19.861 1.00 89.62 81 GLU A O 1
ATOM 651 N N . ALA A 1 82 ? 6.014 -6.800 -21.649 1.00 86.56 82 ALA A N 1
ATOM 652 C CA . ALA A 1 82 ? 6.485 -5.596 -20.977 1.00 86.56 82 ALA A CA 1
ATOM 653 C C . ALA A 1 82 ? 5.577 -5.210 -19.800 1.00 86.56 82 ALA A C 1
ATOM 655 O O . ALA A 1 82 ? 6.084 -4.878 -18.729 1.00 86.56 82 ALA A O 1
ATOM 656 N N . TYR A 1 83 ? 4.254 -5.296 -19.970 1.00 85.06 83 TYR A N 1
ATOM 657 C CA . TYR A 1 83 ? 3.286 -5.056 -18.900 1.00 85.06 83 TYR A CA 1
ATOM 658 C C . TYR A 1 83 ? 3.479 -6.024 -17.731 1.00 85.06 83 TYR A C 1
ATOM 660 O O . TYR A 1 83 ? 3.579 -5.573 -16.592 1.00 85.06 83 TYR A O 1
ATOM 668 N N . ILE A 1 84 ? 3.595 -7.328 -18.004 1.00 88.38 84 ILE A N 1
ATOM 669 C CA . ILE A 1 84 ? 3.804 -8.346 -16.962 1.00 88.38 84 ILE A CA 1
ATOM 670 C C . ILE A 1 84 ? 5.082 -8.045 -16.171 1.00 88.38 84 ILE A C 1
ATOM 672 O O . ILE A 1 84 ? 5.046 -8.003 -14.944 1.00 88.38 84 ILE A O 1
ATOM 676 N N . LYS A 1 85 ? 6.193 -7.743 -16.856 1.00 85.75 85 LYS A N 1
ATOM 677 C CA . LYS A 1 85 ? 7.460 -7.392 -16.192 1.00 85.75 85 LYS A CA 1
ATOM 678 C C . LYS A 1 85 ? 7.344 -6.146 -15.322 1.00 85.75 85 LYS A C 1
ATOM 680 O O . LYS A 1 85 ? 7.844 -6.131 -14.200 1.00 85.75 85 LYS A O 1
ATOM 685 N N . LEU A 1 86 ? 6.700 -5.098 -15.834 1.00 84.56 86 LEU A N 1
ATOM 686 C CA . LEU A 1 86 ? 6.527 -3.849 -15.094 1.00 84.56 86 LEU A CA 1
ATOM 687 C C . LEU A 1 86 ? 5.625 -4.038 -13.877 1.00 84.56 86 LEU A C 1
ATOM 689 O O . LEU A 1 86 ? 5.937 -3.498 -12.819 1.00 84.56 86 LEU A O 1
ATOM 693 N N . LYS A 1 87 ? 4.558 -4.831 -14.006 1.00 86.69 87 LYS A N 1
ATOM 694 C CA . LYS A 1 87 ? 3.687 -5.197 -12.890 1.00 86.69 87 LYS A CA 1
ATOM 695 C C . LYS A 1 87 ? 4.484 -5.897 -11.786 1.00 86.69 87 LYS A C 1
ATOM 697 O O . LYS A 1 87 ? 4.494 -5.399 -10.665 1.00 86.69 87 LYS A O 1
ATOM 702 N N . SER A 1 88 ? 5.234 -6.948 -12.121 1.00 88.50 88 SER A N 1
ATOM 703 C CA . SER A 1 88 ? 6.051 -7.677 -11.141 1.00 88.50 88 SER A CA 1
ATOM 704 C C . SER A 1 88 ? 7.109 -6.793 -10.473 1.00 88.50 88 SER A C 1
ATOM 706 O O . SER A 1 88 ? 7.293 -6.860 -9.264 1.00 88.50 88 SER A O 1
ATOM 708 N N . MET A 1 89 ? 7.758 -5.897 -11.227 1.00 85.56 89 MET A N 1
ATOM 709 C CA . MET A 1 89 ? 8.708 -4.931 -10.658 1.00 85.56 89 MET A CA 1
ATOM 710 C C . MET A 1 89 ? 8.065 -3.959 -9.658 1.00 85.56 89 MET A C 1
ATOM 712 O O . MET A 1 89 ? 8.734 -3.486 -8.740 1.00 85.56 89 MET A O 1
ATOM 716 N N . VAL A 1 90 ? 6.809 -3.564 -9.882 1.00 87.06 90 VAL A N 1
ATOM 717 C CA . VAL A 1 90 ? 6.083 -2.678 -8.963 1.00 87.06 90 VAL A CA 1
ATOM 718 C C . VAL A 1 90 ? 5.653 -3.449 -7.719 1.00 87.06 90 VAL A C 1
ATOM 720 O O . VAL A 1 90 ? 5.834 -2.934 -6.620 1.00 87.06 90 VAL A O 1
ATOM 723 N N . G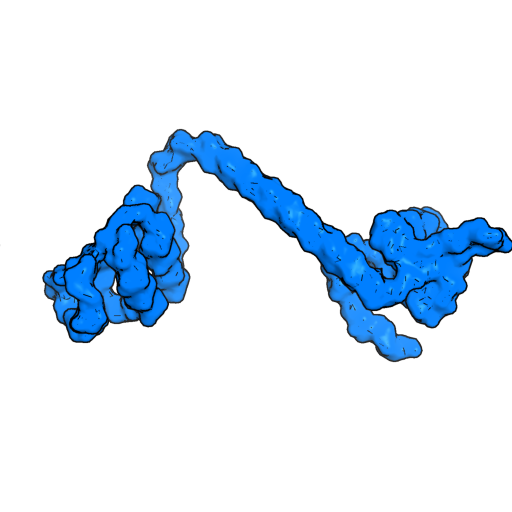LU A 1 91 ? 5.152 -4.673 -7.879 1.00 90.75 91 GLU A N 1
ATOM 724 C CA . GLU A 1 91 ? 4.777 -5.560 -6.769 1.00 90.75 91 GLU A CA 1
ATOM 725 C C . GLU A 1 91 ? 5.969 -5.811 -5.830 1.00 90.75 91 GLU A C 1
ATOM 727 O O . GLU A 1 91 ? 5.866 -5.546 -4.635 1.00 90.75 91 GLU A O 1
ATOM 732 N N . GLU A 1 92 ? 7.140 -6.160 -6.371 1.00 91.19 92 GLU A N 1
ATOM 733 C CA . GLU A 1 92 ? 8.366 -6.371 -5.584 1.00 91.19 92 GLU A CA 1
ATOM 734 C C . GLU A 1 92 ? 8.782 -5.116 -4.793 1.00 91.19 92 GLU A C 1
ATOM 736 O O . GLU A 1 92 ? 9.160 -5.185 -3.621 1.00 91.19 92 GLU A O 1
ATOM 741 N N . LYS A 1 93 ? 8.675 -3.931 -5.409 1.00 89.00 93 LYS A N 1
ATOM 742 C CA . LYS A 1 93 ? 8.972 -2.660 -4.731 1.00 89.00 93 LYS A CA 1
ATOM 743 C C . LYS A 1 93 ? 7.978 -2.335 -3.625 1.00 89.00 93 LYS A C 1
ATOM 745 O O . LYS A 1 93 ? 8.374 -1.733 -2.629 1.00 89.00 93 LYS A O 1
ATOM 750 N N . LEU A 1 94 ? 6.703 -2.670 -3.813 1.00 91.81 94 LEU A N 1
ATOM 751 C CA . LEU A 1 94 ? 5.679 -2.466 -2.793 1.00 91.81 94 LEU A CA 1
ATOM 752 C C . LEU A 1 94 ? 5.918 -3.386 -1.595 1.00 91.81 94 LEU A C 1
ATOM 754 O O . LEU A 1 94 ? 5.849 -2.910 -0.465 1.00 91.81 94 LEU A O 1
ATOM 758 N N . GLU A 1 95 ? 6.289 -4.645 -1.825 1.00 95.00 95 GLU A N 1
ATOM 759 C CA . GLU A 1 95 ? 6.647 -5.581 -0.752 1.00 95.00 95 GLU A CA 1
ATOM 760 C C . GLU A 1 95 ? 7.878 -5.117 0.046 1.00 95.00 95 GLU A C 1
ATOM 762 O O . GLU A 1 95 ? 7.886 -5.164 1.280 1.00 95.00 95 GLU A O 1
ATOM 767 N N . ASP A 1 96 ? 8.927 -4.640 -0.632 1.00 94.94 96 ASP A N 1
ATOM 768 C CA . ASP A 1 96 ? 10.112 -4.070 0.025 1.00 94.94 96 ASP A CA 1
ATOM 769 C C . ASP A 1 96 ? 9.771 -2.797 0.819 1.00 94.94 96 ASP A C 1
ATOM 771 O O . ASP A 1 96 ? 10.225 -2.615 1.955 1.00 94.94 96 ASP A O 1
ATOM 775 N N . LEU A 1 97 ? 8.924 -1.931 0.259 1.00 94.75 97 LEU A N 1
ATOM 776 C CA . LEU A 1 97 ? 8.451 -0.733 0.945 1.00 94.75 97 LEU A CA 1
ATOM 777 C C . LEU A 1 97 ? 7.634 -1.084 2.192 1.00 94.75 97 LEU A C 1
ATOM 779 O O . LEU A 1 97 ? 7.847 -0.473 3.236 1.00 94.75 97 LEU A O 1
ATOM 783 N N . GLU A 1 98 ? 6.747 -2.076 2.121 1.00 93.56 98 GLU A N 1
ATOM 784 C CA . GLU A 1 98 ? 5.942 -2.520 3.262 1.00 93.56 98 GLU A CA 1
ATOM 785 C C . GLU A 1 98 ? 6.831 -2.989 4.423 1.00 93.56 98 GLU A C 1
ATOM 787 O O . GLU A 1 98 ? 6.618 -2.593 5.572 1.00 93.56 98 GLU A O 1
ATOM 792 N N . LYS A 1 99 ? 7.882 -3.767 4.130 1.00 94.31 99 LYS A N 1
ATOM 793 C CA . LYS A 1 99 ? 8.870 -4.201 5.134 1.00 94.31 99 LYS A CA 1
ATOM 794 C C . LYS A 1 99 ? 9.581 -3.012 5.780 1.00 94.31 99 LYS A C 1
ATOM 796 O O . LYS A 1 99 ? 9.708 -2.960 7.003 1.00 94.31 99 LYS A O 1
ATOM 801 N N . LYS A 1 100 ? 10.012 -2.036 4.977 1.00 94.62 100 LYS A N 1
ATOM 802 C CA . LYS A 1 100 ? 10.670 -0.815 5.472 1.00 94.62 100 LYS A CA 1
ATOM 803 C C . LYS A 1 100 ? 9.735 0.030 6.329 1.00 94.62 100 LYS A C 1
ATOM 805 O O . LYS A 1 100 ? 10.162 0.524 7.366 1.00 94.62 100 LYS A O 1
ATOM 810 N N . VAL A 1 101 ? 8.472 0.175 5.934 1.00 94.44 101 VAL A N 1
ATOM 811 C CA . VAL A 1 101 ? 7.464 0.915 6.705 1.00 94.44 101 VAL A CA 1
ATOM 812 C C . VAL A 1 101 ? 7.216 0.251 8.058 1.00 94.44 101 VAL A C 1
ATOM 814 O O . VAL A 1 101 ? 7.191 0.956 9.062 1.00 94.44 101 VAL A O 1
ATOM 817 N N . LYS A 1 102 ? 7.112 -1.083 8.117 1.00 91.31 102 LYS A N 1
ATOM 818 C CA . LYS A 1 102 ? 6.986 -1.814 9.391 1.00 91.31 102 LYS A CA 1
ATOM 819 C C . LYS A 1 102 ? 8.180 -1.566 10.312 1.00 91.31 102 LYS A C 1
ATOM 821 O O . LYS A 1 102 ? 7.983 -1.192 11.462 1.00 91.31 102 LYS A O 1
ATOM 826 N N . LEU A 1 103 ? 9.404 -1.659 9.792 1.00 93.19 103 LEU A N 1
ATOM 827 C CA . LEU A 1 103 ? 10.610 -1.353 10.569 1.00 93.19 103 LEU A CA 1
ATOM 828 C C . LEU A 1 103 ? 10.618 0.100 11.074 1.00 93.19 103 LEU A C 1
ATOM 830 O O . LEU A 1 103 ? 10.959 0.364 12.224 1.00 93.19 103 LEU A O 1
ATOM 834 N N . LEU A 1 104 ? 10.234 1.058 10.226 1.00 92.19 104 LEU A N 1
ATOM 835 C CA . LEU A 1 104 ? 10.130 2.463 10.625 1.00 92.19 104 LEU A CA 1
ATOM 836 C C . LEU A 1 104 ? 9.067 2.671 11.710 1.00 92.19 104 LEU A C 1
ATOM 838 O O . LEU A 1 104 ? 9.297 3.460 12.624 1.00 92.19 104 LEU A O 1
ATOM 842 N N . GLN A 1 105 ? 7.946 1.954 11.641 1.00 86.62 105 GLN A N 1
ATOM 843 C CA . GLN A 1 105 ? 6.902 1.978 12.664 1.00 86.62 105 GLN A CA 1
ATOM 844 C C . GLN A 1 105 ? 7.410 1.411 13.998 1.00 86.62 105 GLN A C 1
ATOM 846 O O . GLN A 1 105 ? 7.218 2.037 15.037 1.00 86.62 105 GLN A O 1
ATOM 851 N N . GLU A 1 106 ? 8.134 0.292 13.985 1.00 86.88 106 GLU A N 1
ATOM 852 C CA . GLU A 1 106 ? 8.749 -0.286 15.190 1.00 86.88 106 GLU A CA 1
ATOM 853 C C . GLU A 1 106 ? 9.783 0.658 15.825 1.00 86.88 106 GLU A C 1
ATOM 855 O O . GLU A 1 106 ? 9.843 0.807 17.052 1.00 86.88 106 GLU A O 1
ATOM 860 N N . LEU A 1 107 ? 10.592 1.331 14.999 1.00 86.88 107 LEU A N 1
ATOM 861 C CA . LEU A 1 107 ? 11.540 2.354 15.448 1.00 86.88 107 LEU A CA 1
ATOM 862 C C . LEU A 1 107 ? 10.820 3.576 16.024 1.00 86.88 107 LEU A C 1
ATOM 864 O O . LEU A 1 107 ? 11.246 4.119 17.049 1.00 86.88 107 LEU A O 1
ATOM 868 N N . TYR A 1 108 ? 9.727 4.000 15.389 1.00 82.75 108 TYR A N 1
ATOM 869 C CA . TYR A 1 108 ? 8.876 5.076 15.880 1.00 82.75 108 TYR A CA 1
ATOM 870 C C . TYR A 1 108 ? 8.315 4.726 17.261 1.00 82.75 108 TYR A C 1
ATOM 872 O O . TYR A 1 108 ? 8.577 5.445 18.223 1.00 82.75 108 TYR A O 1
ATOM 880 N N . GLU A 1 109 ? 7.661 3.576 17.407 1.00 80.75 109 GLU A N 1
ATOM 881 C CA . GLU A 1 109 ? 7.121 3.107 18.686 1.00 80.75 109 GLU A CA 1
ATOM 882 C C . GLU A 1 109 ? 8.216 3.004 19.751 1.00 80.75 109 GLU A C 1
ATOM 884 O O . GLU A 1 109 ? 8.066 3.524 20.856 1.00 80.75 109 GLU A O 1
ATOM 889 N N . SER A 1 110 ? 9.365 2.423 19.402 1.00 77.75 110 SER A N 1
ATOM 890 C CA . SER A 1 110 ? 10.490 2.235 20.318 1.00 77.75 110 SER A CA 1
ATOM 891 C C . SER A 1 110 ? 11.083 3.542 20.840 1.00 77.75 110 SER A C 1
ATOM 893 O O . SER A 1 110 ? 11.386 3.623 22.033 1.00 77.75 110 SER A O 1
ATOM 895 N N . SER A 1 111 ? 11.246 4.542 19.970 1.00 72.75 111 SER A N 1
ATOM 896 C CA . SER A 1 111 ? 11.782 5.871 20.309 1.00 72.75 111 SER A CA 1
ATOM 897 C C . SER A 1 111 ? 10.766 6.762 21.028 1.00 72.75 111 SER A C 1
ATOM 899 O O . SER A 1 111 ? 11.152 7.673 21.759 1.00 72.75 111 SER A O 1
ATOM 901 N N . HIS A 1 112 ? 9.473 6.467 20.884 1.00 64.81 112 HIS A N 1
ATOM 902 C CA . HIS A 1 112 ? 8.382 7.220 21.499 1.00 64.81 112 HIS A CA 1
ATOM 903 C C . HIS A 1 112 ? 7.786 6.523 22.736 1.00 64.81 112 HIS A C 1
ATOM 905 O O . HIS A 1 112 ? 6.871 7.070 23.352 1.00 64.81 112 HIS A O 1
ATOM 911 N N . ARG A 1 113 ? 8.354 5.390 23.192 1.00 58.78 113 ARG A N 1
ATOM 912 C CA . ARG A 1 113 ? 7.965 4.687 24.438 1.00 58.78 113 ARG A CA 1
ATOM 913 C C . ARG A 1 113 ? 7.955 5.581 25.691 1.00 58.78 113 ARG A C 1
ATOM 915 O O . ARG A 1 113 ? 7.173 5.323 26.597 1.00 58.78 113 ARG A O 1
ATOM 922 N N . GLY A 1 114 ? 8.769 6.642 25.736 1.00 49.78 114 GLY A N 1
ATOM 923 C CA . GLY A 1 114 ? 8.767 7.658 26.808 1.00 49.78 114 GLY A CA 1
ATOM 924 C C . GLY A 1 114 ? 7.907 8.903 26.530 1.00 49.78 114 GLY A C 1
ATOM 925 O O . GLY A 1 114 ? 7.586 9.647 27.450 1.00 49.78 114 GLY A O 1
ATOM 926 N N . PHE A 1 115 ? 7.490 9.120 25.278 1.00 47.56 115 PHE A N 1
ATOM 927 C CA . PHE A 1 115 ? 6.524 10.157 24.888 1.00 47.56 115 PHE A CA 1
ATOM 928 C C . PHE A 1 115 ? 5.068 9.694 25.039 1.00 47.56 115 PHE A C 1
ATOM 930 O O . PHE A 1 115 ? 4.162 10.513 24.916 1.00 47.56 115 PHE A O 1
ATOM 937 N N . ALA A 1 116 ? 4.841 8.416 25.361 1.00 47.56 116 ALA A N 1
ATOM 938 C CA . ALA A 1 116 ? 3.529 7.800 25.570 1.00 47.56 116 ALA A CA 1
ATOM 939 C C . ALA A 1 116 ? 2.690 8.410 26.719 1.00 47.56 116 ALA A C 1
ATOM 941 O O . ALA A 1 116 ? 1.532 8.043 26.873 1.00 47.56 116 ALA A O 1
ATOM 942 N N . GLN A 1 117 ? 3.230 9.353 27.503 1.00 47.44 117 GLN A N 1
ATOM 943 C CA . GLN A 1 117 ? 2.439 10.173 28.437 1.00 47.44 117 GLN A CA 1
ATOM 944 C C . GLN A 1 117 ? 1.893 11.473 27.832 1.00 47.44 117 GLN A C 1
ATOM 946 O O . GLN A 1 117 ? 1.074 12.139 28.460 1.00 47.44 117 GLN A O 1
ATOM 951 N N . ARG A 1 118 ? 2.292 11.859 26.614 1.00 49.53 118 ARG A N 1
ATOM 952 C CA . ARG A 1 118 ? 1.509 12.839 25.861 1.00 49.53 118 ARG A CA 1
ATOM 953 C C . ARG A 1 118 ? 0.365 12.074 25.228 1.00 49.53 118 ARG A C 1
ATOM 955 O O . ARG A 1 118 ? 0.518 11.506 24.153 1.00 49.53 118 ARG A O 1
ATOM 962 N N . GLU A 1 119 ? -0.761 12.030 25.929 1.00 56.16 119 GLU A N 1
ATOM 963 C CA . GLU A 1 119 ? -2.047 11.658 25.350 1.00 56.16 119 GLU A CA 1
ATOM 964 C C . GLU A 1 119 ? -2.210 12.437 24.034 1.00 56.16 119 GLU A C 1
ATOM 966 O O . GLU A 1 119 ? -2.425 13.650 24.031 1.00 56.16 119 GLU A O 1
ATOM 971 N N . PHE A 1 120 ? -2.008 11.776 22.890 1.00 63.34 120 PHE A N 1
ATOM 972 C CA . PHE A 1 120 ? -2.197 12.411 21.592 1.00 63.34 120 PHE A CA 1
ATOM 973 C C . PHE A 1 120 ? -3.699 12.590 21.375 1.00 63.34 120 PHE A C 1
ATOM 975 O O . PHE A 1 120 ? -4.384 11.714 20.845 1.00 63.34 120 PHE A O 1
ATOM 982 N N . ILE A 1 121 ? -4.223 13.738 21.805 1.00 77.88 121 ILE A N 1
ATOM 983 C CA . ILE A 1 121 ? -5.614 14.112 21.564 1.00 77.88 121 ILE A CA 1
ATOM 984 C C . ILE A 1 121 ? -5.778 14.364 20.066 1.00 77.88 121 ILE A C 1
ATOM 986 O O . ILE A 1 121 ? -5.269 15.340 19.514 1.00 77.88 121 ILE A O 1
ATOM 990 N N . THR A 1 122 ? -6.514 13.477 19.404 1.00 82.50 122 THR A N 1
ATOM 991 C CA . THR A 1 122 ? -6.922 13.661 18.010 1.00 82.50 122 THR A CA 1
ATOM 992 C C . THR A 1 122 ? -8.338 14.215 17.974 1.00 82.50 122 THR A C 1
ATOM 994 O O . THR A 1 122 ? -9.268 13.583 18.473 1.00 82.50 122 THR A O 1
ATOM 997 N N . ILE A 1 123 ? -8.522 15.379 17.350 1.00 88.75 123 ILE A N 1
ATOM 998 C CA . ILE A 1 123 ? -9.851 15.963 17.151 1.00 88.75 123 ILE A CA 1
ATOM 999 C C . ILE A 1 123 ? -10.442 15.406 15.857 1.00 88.75 123 ILE A C 1
ATOM 1001 O O . ILE A 1 123 ? -9.961 15.697 14.763 1.00 88.75 123 ILE A O 1
ATOM 1005 N N . ILE A 1 124 ? -11.518 14.634 15.987 1.00 90.75 124 ILE A N 1
ATOM 1006 C CA . ILE A 1 124 ? -12.278 14.083 14.864 1.00 90.75 124 ILE A CA 1
ATOM 1007 C C . ILE A 1 124 ? -13.570 14.886 14.721 1.00 90.75 124 ILE A C 1
ATOM 1009 O O . ILE A 1 124 ? -14.252 15.161 15.707 1.00 90.75 124 ILE A O 1
ATOM 1013 N N . ARG A 1 125 ? -13.918 15.280 13.491 1.00 90.19 125 ARG A N 1
ATOM 1014 C CA . ARG A 1 125 ? -15.147 16.028 13.197 1.00 90.19 125 ARG A CA 1
ATOM 1015 C C . ARG A 1 125 ? -16.026 15.252 12.226 1.00 90.19 125 ARG A C 1
ATOM 1017 O O . ARG A 1 125 ? -15.548 14.749 11.214 1.00 90.19 125 ARG A O 1
ATOM 1024 N N . GLY A 1 126 ? -17.324 15.226 12.517 1.00 92.19 126 GLY A N 1
ATOM 1025 C CA . GLY A 1 126 ? -18.334 14.559 11.698 1.00 92.19 126 GLY A CA 1
ATOM 1026 C C . GLY A 1 126 ? -18.644 13.133 12.156 1.00 92.19 126 GLY A C 1
ATOM 1027 O O . GLY A 1 126 ? -17.781 12.405 12.632 1.00 92.19 126 GLY A O 1
ATOM 1028 N N . LEU A 1 127 ? -19.906 12.729 11.989 1.00 89.50 127 LEU A N 1
ATOM 1029 C CA . LEU A 1 127 ? -20.419 11.453 12.501 1.00 89.50 127 LEU A CA 1
ATOM 1030 C C . LEU A 1 127 ? -19.757 10.229 11.863 1.00 89.50 127 LEU A C 1
ATOM 1032 O O . LEU A 1 127 ? -19.485 9.258 12.556 1.00 89.50 127 LEU A O 1
ATOM 1036 N N . LYS A 1 128 ? -19.491 10.269 10.552 1.00 91.06 128 LYS A N 1
ATOM 1037 C CA . LYS A 1 128 ? -18.930 9.120 9.833 1.00 91.06 128 LYS A CA 1
ATOM 1038 C C . LYS A 1 128 ? -17.512 8.768 10.329 1.00 91.06 128 LYS A C 1
ATOM 1040 O O . LYS A 1 128 ? -17.350 7.647 10.804 1.00 91.06 128 LYS A O 1
ATOM 1045 N N . PRO A 1 129 ? -16.539 9.702 10.362 1.00 93.25 129 PRO A N 1
ATOM 1046 C CA . PRO A 1 129 ? -15.223 9.431 10.948 1.00 93.25 129 PRO A CA 1
ATOM 1047 C C . PRO A 1 129 ? -15.267 9.039 12.433 1.00 93.25 129 PRO A C 1
ATOM 1049 O O . PRO A 1 129 ? -14.464 8.225 12.882 1.00 93.25 129 PRO A O 1
ATOM 1052 N N . ILE A 1 130 ? -16.208 9.600 13.206 1.00 94.00 130 ILE A N 1
ATOM 1053 C CA . ILE A 1 130 ? -16.413 9.232 14.617 1.00 94.00 130 ILE A CA 1
ATOM 1054 C C . ILE A 1 130 ? -16.848 7.765 14.739 1.00 94.00 130 ILE A C 1
ATOM 1056 O O . ILE A 1 130 ? -16.266 7.026 15.531 1.00 94.00 130 ILE A O 1
ATOM 1060 N N . ASN A 1 131 ? -17.826 7.329 13.942 1.00 93.81 131 ASN A N 1
ATOM 1061 C CA . ASN A 1 131 ? -18.311 5.947 13.950 1.00 93.81 131 ASN A CA 1
ATOM 1062 C C . ASN A 1 131 ? -17.240 4.967 13.447 1.00 93.81 131 ASN A C 1
ATOM 1064 O O . ASN A 1 131 ? -17.050 3.913 14.049 1.00 93.81 131 ASN A O 1
ATOM 1068 N N . GLU A 1 132 ? -16.490 5.329 12.403 1.00 94.38 132 GLU A N 1
ATOM 1069 C CA . GLU A 1 132 ? -15.349 4.538 11.919 1.00 94.38 132 GLU A CA 1
ATOM 1070 C C . GLU A 1 132 ? -14.292 4.367 13.020 1.00 94.38 132 GLU A C 1
ATOM 1072 O O . GLU A 1 132 ? -13.830 3.254 13.279 1.00 94.38 132 GLU A O 1
ATOM 1077 N N . ARG A 1 133 ? -13.955 5.444 13.745 1.00 94.81 133 ARG A N 1
ATOM 1078 C CA . ARG A 1 133 ? -13.014 5.353 14.868 1.00 94.81 133 ARG A CA 1
ATOM 1079 C C . ARG A 1 133 ? -13.566 4.518 16.023 1.00 94.81 133 ARG A C 1
ATOM 1081 O O . ARG A 1 133 ? -12.811 3.742 16.602 1.00 94.81 133 ARG A O 1
ATOM 1088 N N . ALA A 1 134 ? -14.853 4.641 16.342 1.00 95.38 134 ALA A N 1
ATOM 1089 C CA . ALA A 1 134 ? -15.511 3.833 17.368 1.00 95.38 134 ALA A CA 1
ATOM 1090 C C . ALA A 1 134 ? -15.403 2.327 17.062 1.00 95.38 134 ALA A C 1
ATOM 1092 O O . ALA A 1 134 ? -15.046 1.547 17.946 1.00 95.38 134 ALA A O 1
ATOM 1093 N N . VAL A 1 135 ? -15.639 1.933 15.804 1.00 96.19 135 VAL A N 1
ATOM 1094 C CA . VAL A 1 135 ? -15.476 0.546 15.337 1.00 96.19 135 VAL A CA 1
ATOM 1095 C C . VAL A 1 135 ? -14.018 0.098 15.441 1.00 96.19 135 VAL A C 1
ATOM 1097 O O . VAL A 1 135 ? -13.751 -0.971 15.986 1.00 96.19 135 VAL A O 1
ATOM 1100 N N . ASN A 1 136 ? -13.065 0.923 15.002 1.00 94.38 136 ASN A N 1
ATOM 1101 C CA . ASN A 1 136 ? -11.642 0.578 15.076 1.00 94.38 136 ASN A CA 1
ATOM 1102 C C . ASN A 1 136 ? -11.175 0.324 16.517 1.00 94.38 136 ASN A C 1
ATOM 1104 O O . ASN A 1 136 ? -10.453 -0.641 16.763 1.00 94.38 136 ASN A O 1
ATOM 1108 N N . ILE A 1 137 ? -11.617 1.145 17.476 1.00 94.38 137 ILE A N 1
ATOM 1109 C CA . ILE A 1 137 ? -11.296 0.953 18.899 1.00 94.38 137 ILE A CA 1
ATOM 1110 C C . ILE A 1 137 ? -11.907 -0.353 19.419 1.00 94.38 137 ILE A C 1
ATOM 1112 O O . ILE A 1 137 ? -11.236 -1.119 20.108 1.00 94.38 137 ILE A O 1
ATOM 1116 N N . LEU A 1 138 ? -13.163 -0.638 19.066 1.00 95.50 138 LEU A N 1
ATOM 1117 C CA . LEU A 1 138 ? -13.857 -1.864 19.462 1.00 95.50 138 LEU A CA 1
ATOM 1118 C C . LEU A 1 138 ? -13.140 -3.129 18.948 1.00 95.50 138 LEU A C 1
ATOM 1120 O O . LEU A 1 138 ? -12.880 -4.062 19.717 1.00 95.50 138 LEU A O 1
ATOM 1124 N N . VAL A 1 139 ? -12.763 -3.142 17.669 1.00 94.19 139 VAL A N 1
ATOM 1125 C CA . VAL A 1 139 ? -12.054 -4.265 17.034 1.00 94.19 139 VAL A CA 1
ATOM 1126 C C . VAL A 1 139 ? -10.617 -4.392 17.562 1.00 94.19 139 VAL A C 1
ATOM 1128 O O . VAL A 1 139 ? -10.155 -5.503 17.822 1.00 94.19 139 VAL A O 1
ATOM 1131 N N . GLY A 1 140 ? -9.920 -3.277 17.799 1.00 90.38 140 GLY A N 1
ATOM 1132 C CA . GLY A 1 140 ? -8.527 -3.257 18.271 1.00 90.38 140 GLY A CA 1
ATOM 1133 C C . GLY A 1 140 ? -8.322 -3.528 19.770 1.00 90.38 140 GLY A C 1
ATOM 1134 O O . GLY A 1 140 ? -7.186 -3.782 20.203 1.00 90.38 140 GLY A O 1
ATOM 1135 N N . ALA A 1 141 ? -9.393 -3.474 20.568 1.00 91.81 141 ALA A N 1
ATOM 1136 C CA . ALA A 1 141 ? -9.359 -3.777 21.998 1.00 91.81 141 ALA A CA 1
ATOM 1137 C C . ALA A 1 141 ? -8.937 -5.228 22.263 1.00 91.81 141 ALA A C 1
ATOM 1139 O O . ALA A 1 141 ? -9.212 -6.112 21.454 1.00 91.81 141 ALA A O 1
ATOM 1140 N N . SER A 1 142 ? -8.288 -5.492 23.399 1.00 89.94 142 SER A N 1
ATOM 1141 C CA . SER A 1 142 ? -7.772 -6.839 23.697 1.00 89.94 142 SER A CA 1
ATOM 1142 C C . SER A 1 142 ? -8.724 -7.663 24.564 1.00 89.94 142 SER A C 1
ATOM 1144 O O . SER A 1 142 ? -8.851 -8.864 24.345 1.00 89.94 142 SER A O 1
ATOM 1146 N N . SER A 1 143 ? -9.390 -7.041 25.542 1.00 90.25 143 SER A N 1
ATOM 1147 C CA . SER A 1 143 ? -10.138 -7.771 26.582 1.00 90.25 143 SER A CA 1
ATOM 1148 C C . SER A 1 143 ? -11.535 -7.225 26.851 1.00 90.25 143 SER A C 1
ATOM 1150 O O . SER A 1 143 ? -12.470 -7.996 27.075 1.00 90.25 143 SER A O 1
ATOM 1152 N N . SER A 1 144 ? -11.700 -5.906 26.848 1.00 94.00 144 SER A N 1
ATOM 1153 C CA . SER A 1 144 ? -12.923 -5.255 27.286 1.00 94.00 144 SER A CA 1
ATOM 1154 C C . SER A 1 144 ? -13.150 -3.921 26.590 1.00 94.00 144 SER A C 1
ATOM 1156 O O . SER A 1 144 ? -12.225 -3.155 26.326 1.00 94.00 144 SER A O 1
ATOM 1158 N N . VAL A 1 145 ? -14.418 -3.635 26.308 1.00 96.81 145 VAL A N 1
ATOM 1159 C CA . VAL A 1 145 ? -14.834 -2.373 25.698 1.00 96.81 145 VAL A CA 1
ATOM 1160 C C . VAL A 1 145 ? -16.046 -1.829 26.435 1.00 96.81 145 VAL A C 1
ATOM 1162 O O . VAL A 1 145 ? -17.029 -2.538 26.670 1.00 96.81 145 VAL A O 1
ATOM 1165 N N . ARG A 1 146 ? -15.984 -0.551 26.808 1.00 97.50 146 ARG A N 1
ATOM 1166 C CA . ARG A 1 146 ? -17.122 0.187 27.364 1.00 97.50 146 ARG A CA 1
ATOM 1167 C C . ARG A 1 146 ? -17.588 1.213 26.347 1.00 97.50 146 ARG A C 1
ATOM 1169 O O . ARG A 1 146 ? -16.787 2.008 25.868 1.00 97.50 146 ARG A O 1
ATOM 1176 N N . VAL A 1 147 ? -18.875 1.204 26.030 1.00 97.00 147 VAL A N 1
ATOM 1177 C CA . VAL A 1 147 ? -19.459 2.070 25.002 1.00 97.00 147 VAL A CA 1
ATOM 1178 C C . VAL A 1 147 ? -20.543 2.931 25.621 1.00 97.00 147 VAL A C 1
ATOM 1180 O O . VAL A 1 147 ? -21.479 2.417 26.222 1.00 97.00 147 VAL A O 1
ATOM 1183 N N . ALA A 1 148 ? -20.422 4.242 25.469 1.00 96.75 148 ALA A N 1
ATOM 1184 C CA . ALA A 1 148 ? -21.408 5.217 25.903 1.00 96.75 148 ALA A CA 1
ATOM 1185 C C . ALA A 1 148 ? -22.143 5.768 24.672 1.00 96.75 148 ALA A C 1
ATOM 1187 O O . ALA A 1 148 ? -21.535 6.429 23.830 1.00 96.75 148 ALA A O 1
ATOM 1188 N N . ILE A 1 149 ? -23.445 5.494 24.559 1.00 95.50 149 ILE A N 1
ATOM 1189 C CA . ILE A 1 149 ? -24.283 5.814 23.395 1.00 95.50 149 ILE A CA 1
ATOM 1190 C C . ILE A 1 149 ? -25.330 6.870 23.784 1.00 95.50 149 ILE A C 1
ATOM 1192 O O . ILE A 1 149 ? -26.426 6.530 24.238 1.00 95.50 149 ILE A O 1
ATOM 1196 N N . PRO A 1 150 ? -25.023 8.167 23.605 1.00 91.81 150 PRO A N 1
ATOM 1197 C CA . PRO A 1 150 ? -25.915 9.252 24.006 1.00 91.81 150 PRO A CA 1
ATOM 1198 C C . PRO A 1 150 ? -27.105 9.428 23.051 1.00 91.81 150 PRO A C 1
ATOM 1200 O O . PRO A 1 150 ? -28.193 9.800 23.492 1.00 91.81 150 PRO A O 1
ATOM 1203 N N . PHE A 1 151 ? -26.928 9.145 21.754 1.00 90.75 151 PHE A N 1
ATOM 1204 C CA . PHE A 1 151 ? -27.939 9.350 20.711 1.00 90.75 151 PHE A CA 1
ATOM 1205 C C . PHE A 1 151 ? -27.885 8.273 19.615 1.00 90.75 151 PHE A C 1
ATOM 1207 O O . PHE A 1 151 ? -26.836 7.694 19.343 1.00 90.75 151 PHE A O 1
ATOM 1214 N N . GLN A 1 152 ? -29.012 8.051 18.928 1.00 90.88 152 GLN A N 1
ATOM 1215 C CA . GLN A 1 152 ? -29.179 6.982 17.931 1.00 90.88 152 GLN A CA 1
ATOM 1216 C C . GLN A 1 152 ? -28.159 7.036 16.784 1.00 90.88 152 GLN A C 1
ATOM 1218 O O . GLN A 1 152 ? -27.632 6.004 16.401 1.00 90.88 152 GLN A O 1
ATOM 1223 N N . LYS A 1 153 ? -27.834 8.226 16.255 1.00 90.50 153 LYS A N 1
ATOM 1224 C CA . LYS A 1 153 ? -26.885 8.379 15.130 1.00 90.50 153 LYS A CA 1
ATOM 1225 C C . LYS A 1 153 ? -25.462 7.872 15.426 1.00 90.50 153 LYS A C 1
ATOM 1227 O O . LYS A 1 153 ? -24.700 7.659 14.486 1.00 90.50 153 LYS A O 1
ATOM 1232 N N . PHE A 1 154 ? -25.096 7.726 16.700 1.00 91.06 154 PHE A N 1
ATOM 1233 C CA . PHE A 1 154 ? -23.812 7.148 17.101 1.00 91.06 154 PHE A CA 1
ATOM 1234 C C . PHE A 1 154 ? -23.814 5.617 16.982 1.00 91.06 154 PHE A C 1
ATOM 1236 O O . PHE A 1 154 ? -22.793 5.017 16.674 1.00 91.06 154 PHE A O 1
ATOM 1243 N N . LEU A 1 155 ? -24.973 4.976 17.164 1.00 92.00 155 LEU A N 1
ATOM 1244 C CA . LEU A 1 155 ? -25.150 3.546 16.927 1.00 92.00 155 LEU A CA 1
ATOM 1245 C C . LEU A 1 155 ? -25.414 3.303 15.435 1.00 92.00 155 LEU A C 1
ATOM 1247 O O . LEU A 1 155 ? -26.556 3.118 15.020 1.00 92.00 155 LEU A O 1
ATOM 1251 N N . SER A 1 156 ? -24.362 3.348 14.616 1.00 91.69 156 SER A N 1
ATOM 1252 C CA . SER A 1 156 ? -24.460 2.895 13.224 1.00 91.69 156 SER A CA 1
ATOM 1253 C C . SER A 1 156 ? -24.685 1.382 13.150 1.00 91.69 156 SER A C 1
ATOM 1255 O O . SER A 1 156 ? -24.323 0.646 14.070 1.00 91.69 156 SER A O 1
ATOM 1257 N N . GLU A 1 157 ? -25.222 0.909 12.024 1.00 91.31 157 GLU A N 1
ATOM 1258 C CA . GLU A 1 157 ? -25.359 -0.530 11.752 1.00 91.31 157 GLU A CA 1
ATOM 1259 C C . GLU A 1 157 ? -24.010 -1.255 11.846 1.00 91.31 157 GLU A C 1
ATOM 1261 O O . GLU A 1 157 ? -23.913 -2.310 12.471 1.00 91.31 157 GLU A O 1
ATOM 1266 N N . ASP A 1 158 ? -22.943 -0.641 11.324 1.00 92.88 158 ASP A N 1
ATOM 1267 C CA . ASP A 1 158 ? -21.587 -1.186 11.420 1.00 92.88 158 ASP A CA 1
ATOM 1268 C C . ASP A 1 158 ? -21.127 -1.315 12.874 1.00 92.88 158 ASP A C 1
ATOM 1270 O O . ASP A 1 158 ? -20.586 -2.353 13.262 1.00 92.88 158 ASP A O 1
ATOM 1274 N N . LEU A 1 159 ? -21.369 -0.297 13.707 1.00 93.62 159 LEU A N 1
ATOM 1275 C CA . LEU A 1 159 ? -21.017 -0.360 15.123 1.00 93.62 159 LEU A CA 1
ATOM 1276 C C . LEU A 1 159 ? -21.820 -1.454 15.829 1.00 93.62 159 LEU A C 1
ATOM 1278 O O . LEU A 1 159 ? -21.246 -2.253 16.567 1.00 93.62 159 LEU A O 1
ATOM 1282 N N . LYS A 1 160 ? -23.127 -1.537 15.569 1.00 94.19 160 LYS A N 1
ATOM 1283 C CA . LYS A 1 160 ? -24.007 -2.552 16.156 1.00 94.19 160 LYS A CA 1
ATOM 1284 C C . LYS A 1 160 ? -23.569 -3.969 15.790 1.00 94.19 160 LYS A C 1
ATOM 1286 O O . LYS A 1 160 ? -23.451 -4.818 16.674 1.00 94.19 160 LYS A O 1
ATOM 1291 N N . LYS A 1 161 ? -23.260 -4.211 14.517 1.00 95.25 161 LYS A N 1
ATOM 1292 C CA . LYS A 1 161 ? -22.742 -5.494 14.034 1.00 95.25 161 LYS A CA 1
ATOM 1293 C C . LYS A 1 161 ? -21.438 -5.873 14.740 1.00 95.25 161 LYS A C 1
ATOM 1295 O O . LYS A 1 161 ? -21.341 -6.966 15.292 1.00 95.25 161 LYS A O 1
ATOM 1300 N N . ASN A 1 162 ? -20.473 -4.954 14.794 1.00 96.00 162 ASN A N 1
ATOM 1301 C CA . ASN A 1 162 ? -19.187 -5.218 15.442 1.00 96.00 162 ASN A CA 1
ATOM 1302 C C . ASN A 1 162 ? -19.334 -5.450 16.955 1.00 96.00 162 ASN A C 1
ATOM 1304 O O . ASN A 1 162 ? -18.611 -6.271 17.510 1.00 96.00 162 ASN A O 1
ATOM 1308 N N . LEU A 1 163 ? -20.288 -4.803 17.638 1.00 95.44 163 LEU A N 1
ATOM 1309 C CA . LEU A 1 163 ? -20.567 -5.086 19.055 1.00 95.44 163 LEU A CA 1
ATOM 1310 C C . LEU A 1 163 ? -20.993 -6.547 19.254 1.00 95.44 163 LEU A C 1
ATOM 1312 O O . LEU A 1 163 ? -20.546 -7.218 20.186 1.00 95.44 163 LEU A O 1
ATOM 1316 N N . ILE A 1 164 ? -21.834 -7.069 18.362 1.00 95.25 164 ILE A N 1
ATOM 1317 C CA . ILE A 1 164 ? -22.305 -8.457 18.421 1.00 95.25 164 ILE A CA 1
ATOM 1318 C C . ILE A 1 164 ? -21.162 -9.436 18.135 1.00 95.25 164 ILE A C 1
ATOM 1320 O O . ILE A 1 164 ? -21.020 -10.422 18.863 1.00 95.25 164 ILE A O 1
ATOM 1324 N N . GLU A 1 165 ? -20.346 -9.169 17.118 1.00 95.50 165 GLU A N 1
ATOM 1325 C CA . GLU A 1 165 ? -19.230 -10.034 16.715 1.00 95.50 165 GLU A CA 1
ATOM 1326 C C . GLU A 1 165 ? -18.116 -10.060 17.773 1.00 95.50 165 GLU A C 1
ATOM 1328 O O . GLU A 1 165 ? -17.700 -11.129 18.226 1.00 95.50 165 GLU A O 1
ATOM 1333 N N . GLU A 1 166 ? -17.690 -8.891 18.250 1.00 95.25 166 GLU A N 1
ATOM 1334 C CA . GLU A 1 166 ? -16.580 -8.769 19.198 1.00 95.25 166 GLU A CA 1
ATOM 1335 C C . GLU A 1 166 ? -16.954 -9.214 20.617 1.00 95.25 166 GLU A C 1
ATOM 1337 O O . GLU A 1 166 ? -16.095 -9.701 21.357 1.00 95.25 166 GLU A O 1
ATOM 1342 N N . SER A 1 167 ? -18.240 -9.154 20.990 1.00 95.38 167 SER A N 1
ATOM 1343 C CA . SER A 1 167 ? -18.710 -9.653 22.294 1.00 95.38 167 SER A CA 1
ATOM 1344 C C . SER A 1 167 ? -18.501 -11.157 22.500 1.00 95.38 167 SER A C 1
ATOM 1346 O O . SER A 1 167 ? -18.612 -11.637 23.624 1.00 95.38 167 SER A O 1
ATOM 1348 N N . VAL A 1 168 ? -18.208 -11.923 21.442 1.00 95.31 168 VAL A N 1
ATOM 1349 C CA . VAL A 1 168 ? -17.847 -13.347 21.560 1.00 95.31 168 VAL A CA 1
ATOM 1350 C C . VAL A 1 168 ? -16.468 -13.518 22.202 1.00 95.31 168 VAL A C 1
ATOM 1352 O O . VAL A 1 168 ? -16.232 -14.498 22.904 1.00 95.31 168 VAL A O 1
ATOM 1355 N N . LYS A 1 169 ? -15.553 -12.573 21.964 1.00 94.12 169 LYS A N 1
ATOM 1356 C CA . LYS A 1 169 ? -14.147 -12.656 22.389 1.00 94.12 169 LYS A CA 1
ATOM 1357 C C . LYS A 1 169 ? -13.833 -11.739 23.569 1.00 94.12 169 LYS A C 1
ATOM 1359 O O . LYS A 1 169 ? -12.814 -11.927 24.227 1.00 94.12 169 LYS A O 1
ATOM 1364 N N . LYS A 1 170 ? -14.665 -10.721 23.798 1.00 93.94 170 LYS A N 1
ATOM 1365 C CA . LYS A 1 170 ? -14.371 -9.592 24.685 1.00 93.94 170 LYS A CA 1
ATOM 1366 C C . LYS A 1 170 ? -15.582 -9.234 25.528 1.00 93.94 170 LYS A C 1
ATOM 1368 O O . LYS A 1 170 ? -16.726 -9.362 25.094 1.00 93.94 170 LYS A O 1
ATOM 1373 N N . LEU A 1 171 ? -15.327 -8.706 26.717 1.00 95.19 171 LEU A N 1
ATOM 1374 C CA . LEU A 1 171 ? -16.380 -8.205 27.588 1.00 95.19 171 LEU A CA 1
ATOM 1375 C C . LEU A 1 171 ? -16.851 -6.829 27.102 1.00 95.19 171 LEU A C 1
ATOM 1377 O O . LEU A 1 171 ? -16.071 -5.878 27.071 1.00 95.19 171 LEU A O 1
ATOM 1381 N N . ILE A 1 172 ? -18.133 -6.707 26.756 1.00 97.25 172 ILE A N 1
ATOM 1382 C CA . ILE A 1 172 ? -18.713 -5.450 26.269 1.00 97.25 172 ILE A CA 1
ATOM 1383 C C . ILE A 1 172 ? -19.765 -4.941 27.247 1.00 97.25 172 ILE A C 1
ATOM 1385 O O . ILE A 1 172 ? -20.719 -5.648 27.577 1.00 97.25 172 ILE A O 1
ATOM 1389 N N . LYS A 1 173 ? -19.595 -3.690 27.685 1.00 97.56 173 LYS A N 1
ATOM 1390 C CA . LYS A 1 173 ? -20.572 -2.967 28.507 1.00 97.56 173 LYS A CA 1
ATOM 1391 C C . LYS A 1 173 ? -21.048 -1.724 27.776 1.00 97.56 173 LYS A C 1
ATOM 1393 O O . LYS A 1 173 ? -20.232 -0.906 27.357 1.00 97.56 173 LYS A O 1
ATOM 1398 N N . ILE A 1 174 ? -22.355 -1.555 27.666 1.00 97.25 174 ILE A N 1
ATOM 1399 C CA . ILE A 1 174 ? -22.989 -0.425 26.999 1.00 97.25 174 ILE A CA 1
ATOM 1400 C C . ILE A 1 174 ? -23.733 0.412 28.035 1.00 97.25 174 ILE A C 1
ATOM 1402 O O . ILE A 1 174 ? -24.494 -0.103 28.851 1.00 97.25 174 ILE A O 1
ATOM 1406 N N . LEU A 1 175 ? -23.525 1.719 27.980 1.00 96.69 175 LEU A N 1
ATOM 1407 C CA . LEU A 1 175 ? -24.304 2.722 28.684 1.00 96.69 175 LEU A CA 1
ATOM 1408 C C . LEU A 1 175 ? -25.045 3.553 27.639 1.00 96.69 175 LEU A C 1
ATOM 1410 O O . LEU A 1 175 ? -24.405 4.172 26.795 1.00 96.69 175 LEU A O 1
ATOM 1414 N N . ALA A 1 176 ? -26.371 3.575 27.670 1.00 95.94 176 ALA A N 1
ATOM 1415 C CA . ALA A 1 176 ? -27.173 4.301 26.688 1.00 95.94 176 ALA A CA 1
ATOM 1416 C C . ALA A 1 176 ? -28.238 5.179 27.350 1.00 95.94 176 ALA A C 1
ATOM 1418 O O . ALA A 1 176 ? -28.566 5.017 28.525 1.00 95.94 176 ALA A O 1
ATOM 1419 N N . THR A 1 177 ? -28.821 6.112 26.599 1.00 94.38 177 THR A N 1
ATOM 1420 C CA . THR A 1 177 ? -30.015 6.819 27.080 1.00 94.38 177 THR A CA 1
ATOM 1421 C C . THR A 1 177 ? -31.238 5.898 27.033 1.00 94.38 177 THR A C 1
ATOM 1423 O O . THR A 1 177 ? -31.389 5.120 26.091 1.00 94.38 177 THR A O 1
ATOM 1426 N N . LYS A 1 178 ? -32.152 5.990 28.013 1.00 93.19 178 LYS A N 1
ATOM 1427 C CA . LYS A 1 178 ? -33.379 5.158 28.078 1.00 93.19 178 LYS A CA 1
ATOM 1428 C C . LYS A 1 178 ? -34.207 5.203 26.788 1.00 93.19 178 LYS A C 1
ATOM 1430 O O . LYS A 1 178 ? -34.803 4.212 26.394 1.00 93.19 178 LYS A O 1
ATOM 1435 N N . LYS A 1 179 ? -34.190 6.334 26.073 1.00 92.00 179 LYS A N 1
ATOM 1436 C CA . LYS A 1 179 ? -34.872 6.498 24.775 1.00 92.00 179 LYS A CA 1
ATOM 1437 C C . LYS A 1 179 ? -34.395 5.514 23.699 1.00 92.00 179 LYS A C 1
ATOM 1439 O O . LYS A 1 179 ? -35.125 5.273 22.745 1.00 92.00 179 LYS A O 1
ATOM 1444 N N . LEU A 1 180 ? -33.181 4.980 23.831 1.00 92.81 180 LEU A N 1
ATOM 1445 C CA . LEU A 1 180 ? -32.573 4.054 22.878 1.00 92.81 180 LEU A CA 1
ATOM 1446 C C . LEU A 1 180 ? -32.781 2.583 23.253 1.00 92.81 180 LEU A C 1
ATOM 1448 O O . LEU A 1 180 ? -32.390 1.720 22.477 1.00 92.81 180 LEU A O 1
ATOM 1452 N N . GLU A 1 181 ? -33.410 2.283 24.392 1.00 92.62 181 GLU A N 1
ATOM 1453 C CA . GLU A 1 181 ? -33.671 0.913 24.854 1.00 92.62 181 GLU A CA 1
ATOM 1454 C C . GLU A 1 181 ? -34.263 -0.017 23.775 1.00 92.62 181 GLU A C 1
ATOM 1456 O O . GLU A 1 181 ? -33.775 -1.143 23.649 1.00 92.62 181 GLU A O 1
ATOM 1461 N N . PRO A 1 182 ? -35.223 0.411 22.924 1.00 92.81 182 PRO A N 1
ATOM 1462 C CA . PRO A 1 182 ? -35.749 -0.451 21.866 1.00 92.81 182 PRO A CA 1
ATOM 1463 C C . PRO A 1 182 ? -34.692 -0.947 20.867 1.00 92.81 182 PRO A C 1
ATOM 1465 O O . PRO A 1 182 ? -34.864 -2.021 20.299 1.00 92.81 182 PRO A O 1
ATOM 1468 N N . LEU A 1 183 ? -33.603 -0.196 20.665 1.00 89.88 183 LEU A N 1
ATOM 1469 C CA . LEU A 1 183 ? -32.552 -0.503 19.685 1.00 89.88 183 LEU A CA 1
ATOM 1470 C C . LEU A 1 183 ? -31.561 -1.572 20.158 1.00 89.88 183 LEU A C 1
ATOM 1472 O O . LEU A 1 183 ? -30.753 -2.031 19.350 1.00 89.88 183 LEU A O 1
ATOM 1476 N N . PHE A 1 184 ? -31.602 -1.933 21.443 1.00 91.44 184 PHE A N 1
ATOM 1477 C CA . PHE A 1 184 ? -30.683 -2.889 22.063 1.00 91.44 184 PHE A CA 1
ATOM 1478 C C . PHE A 1 184 ? -31.354 -4.207 22.463 1.00 91.44 184 PHE A C 1
ATOM 1480 O O . PHE A 1 184 ? -30.691 -5.086 23.006 1.00 91.44 184 PHE A O 1
ATOM 1487 N N . ARG A 1 185 ? -32.658 -4.366 22.207 1.00 87.81 185 ARG A N 1
ATOM 1488 C CA . ARG A 1 185 ? -33.419 -5.572 22.586 1.00 87.81 185 ARG A CA 1
ATOM 1489 C C . ARG A 1 185 ? -32.968 -6.834 21.855 1.00 87.81 185 ARG A C 1
ATOM 1491 O O . ARG A 1 185 ? -33.157 -7.930 22.364 1.00 87.81 185 ARG A O 1
ATOM 1498 N N . ASP A 1 186 ? -32.398 -6.675 20.669 1.00 89.81 186 ASP A N 1
ATOM 1499 C CA . ASP A 1 186 ? -31.854 -7.740 19.829 1.00 89.81 186 ASP A CA 1
ATOM 1500 C C . ASP A 1 186 ? -30.377 -8.044 20.124 1.00 89.81 186 ASP A C 1
ATOM 1502 O O . ASP A 1 186 ? -29.790 -8.922 19.488 1.00 89.81 186 ASP A O 1
ATOM 1506 N N . LEU A 1 187 ? -29.756 -7.343 21.082 1.00 91.75 187 LEU A N 1
ATOM 1507 C CA . LEU A 1 187 ? -28.383 -7.642 21.463 1.00 91.75 187 LEU A CA 1
ATOM 1508 C C . LEU A 1 187 ? -28.289 -8.952 22.264 1.00 91.75 187 LEU A C 1
ATOM 1510 O O . LEU A 1 187 ? -29.134 -9.238 23.113 1.00 91.75 187 LEU A O 1
ATOM 1514 N N . PRO A 1 188 ? -27.221 -9.739 22.054 1.00 92.44 188 PRO A N 1
ATOM 1515 C CA . PRO A 1 188 ? -26.953 -10.931 22.846 1.00 92.44 188 PRO A CA 1
ATOM 1516 C C . PRO A 1 188 ? -26.841 -10.645 24.350 1.00 92.44 188 PRO A C 1
ATOM 1518 O O . PRO A 1 188 ? -26.192 -9.681 24.749 1.00 92.44 188 PRO A O 1
ATOM 1521 N N . ALA A 1 189 ? -27.331 -11.565 25.189 1.00 90.19 189 ALA A N 1
ATOM 1522 C CA . ALA A 1 189 ? -27.297 -11.447 26.657 1.00 90.19 189 ALA A CA 1
ATOM 1523 C C . ALA A 1 189 ? -25.884 -11.302 27.267 1.00 90.19 189 ALA A C 1
ATOM 1525 O O . ALA A 1 189 ? -25.737 -10.868 28.405 1.00 90.19 189 ALA A O 1
ATOM 1526 N N . ARG A 1 190 ? -24.834 -11.652 26.510 1.00 92.81 190 ARG A N 1
ATOM 1527 C CA . ARG A 1 190 ? -23.423 -11.448 26.890 1.00 92.81 190 ARG A CA 1
ATOM 1528 C C . ARG A 1 190 ? -22.987 -9.976 26.885 1.00 92.81 190 ARG A C 1
ATOM 1530 O O . ARG A 1 190 ? -21.917 -9.667 27.398 1.00 92.81 190 ARG A O 1
ATOM 1537 N N . ILE A 1 191 ? -23.784 -9.081 26.301 1.00 95.81 191 ILE A N 1
ATOM 1538 C CA . ILE A 1 191 ? -23.540 -7.639 26.313 1.00 95.81 191 ILE A CA 1
ATOM 1539 C C . ILE A 1 191 ? -24.332 -7.025 27.469 1.00 95.81 191 ILE A C 1
ATOM 1541 O O . ILE A 1 191 ? -25.560 -7.045 27.473 1.00 95.81 191 ILE A O 1
ATOM 1545 N N . GLU A 1 192 ? -23.635 -6.451 28.450 1.00 94.88 192 GLU A N 1
ATOM 1546 C CA . GLU A 1 192 ? -24.289 -5.769 29.572 1.00 94.88 192 GLU A CA 1
ATOM 1547 C C . GLU A 1 192 ? -24.739 -4.376 29.121 1.00 94.88 192 GLU A C 1
ATOM 1549 O O . GLU A 1 192 ? -23.895 -3.540 28.804 1.00 94.88 192 GLU A O 1
ATOM 1554 N N . VAL A 1 193 ? -26.046 -4.101 29.119 1.00 96.44 193 VAL A N 1
ATOM 1555 C CA . VAL A 1 193 ? -26.590 -2.781 28.761 1.00 96.44 193 VAL A CA 1
ATOM 1556 C C . VAL A 1 193 ? -27.221 -2.118 29.983 1.00 96.44 193 VAL A C 1
ATOM 1558 O O . VAL A 1 193 ? -28.076 -2.697 30.651 1.00 96.44 193 VAL A O 1
ATOM 1561 N N . LYS A 1 194 ? -26.807 -0.883 30.271 1.00 96.31 194 LYS A N 1
ATOM 1562 C CA . LYS A 1 194 ? -27.371 -0.019 31.314 1.00 96.31 194 LYS A CA 1
ATOM 1563 C C . LYS A 1 194 ? -27.901 1.268 30.705 1.00 96.31 194 LYS A C 1
ATOM 1565 O O . LYS A 1 194 ? -27.367 1.762 29.713 1.00 96.31 194 LYS A O 1
ATOM 1570 N N . TYR A 1 195 ? -28.923 1.834 31.342 1.00 96.12 195 TYR A N 1
ATOM 1571 C CA . TYR A 1 195 ? -29.616 3.009 30.827 1.00 96.12 195 TYR A CA 1
ATOM 1572 C C . TYR A 1 195 ? -29.598 4.187 31.798 1.00 96.12 195 TYR A C 1
ATOM 1574 O O . TYR A 1 195 ? -29.810 4.018 32.998 1.00 96.12 195 TYR A O 1
ATOM 1582 N N . LEU A 1 196 ? -29.405 5.390 31.255 1.00 93.44 196 LEU A N 1
ATOM 1583 C CA . LEU A 1 196 ? -29.534 6.671 31.956 1.00 93.44 196 LEU A CA 1
ATOM 1584 C C . LEU A 1 196 ? -30.649 7.518 31.340 1.00 93.44 196 LEU A C 1
ATOM 1586 O O . LEU A 1 196 ? -30.947 7.408 30.152 1.00 93.44 196 LEU A O 1
ATOM 1590 N N . ASP A 1 197 ? -31.256 8.408 32.125 1.00 90.56 197 ASP A N 1
ATOM 1591 C CA . ASP A 1 197 ? -32.289 9.322 31.614 1.00 90.56 197 ASP A CA 1
ATOM 1592 C C . ASP A 1 197 ? -31.728 10.334 30.604 1.00 90.56 197 ASP A C 1
ATOM 1594 O O . ASP A 1 197 ? -32.376 10.656 29.604 1.00 90.56 197 ASP A O 1
ATOM 1598 N N . LYS A 1 198 ? -30.507 10.826 30.850 1.00 88.56 198 LYS A N 1
ATOM 1599 C CA . LYS A 1 198 ? -29.788 11.785 30.003 1.00 88.56 198 LYS A CA 1
ATOM 1600 C C . LYS A 1 198 ? -28.287 11.498 30.025 1.00 88.56 198 LYS A C 1
ATOM 1602 O O . LYS A 1 198 ? -2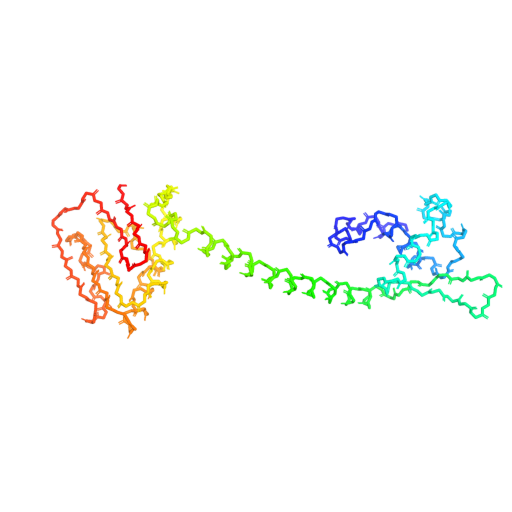7.763 11.005 31.020 1.00 88.56 198 LYS A O 1
ATOM 1607 N N . MET A 1 199 ? -27.606 11.841 28.935 1.00 91.19 199 MET A N 1
ATOM 1608 C CA . MET A 1 199 ? -26.151 11.770 28.792 1.00 91.19 199 MET A CA 1
ATOM 1609 C C . MET A 1 199 ? -25.666 13.058 28.125 1.00 91.19 199 MET A C 1
ATOM 1611 O O . MET A 1 199 ? -26.287 13.517 27.170 1.00 91.19 199 MET A O 1
ATOM 1615 N N . PHE A 1 200 ? -24.580 13.638 28.639 1.00 81.19 200 PHE A N 1
ATOM 1616 C CA . PHE A 1 200 ? -23.957 14.847 28.078 1.00 81.19 200 PHE A CA 1
ATOM 1617 C C . PHE A 1 200 ? -22.917 14.534 27.002 1.00 81.19 200 PHE A C 1
ATOM 1619 O O . PHE A 1 200 ? -22.544 15.411 26.239 1.00 81.19 200 PHE A O 1
ATOM 1626 N N . GLY A 1 201 ? -22.464 13.285 26.945 1.00 86.50 201 GLY A N 1
ATOM 1627 C CA . GLY A 1 201 ? -21.469 12.818 26.000 1.00 86.50 201 GLY A CA 1
ATOM 1628 C C . GLY A 1 201 ? -21.512 11.302 25.873 1.00 86.50 201 GLY A C 1
ATOM 1629 O O . GLY A 1 201 ? -22.221 10.607 26.608 1.00 86.50 201 GLY A O 1
ATOM 1630 N N . GLY A 1 202 ? -20.770 10.805 24.901 1.00 92.81 202 GLY A N 1
ATOM 1631 C CA . GLY A 1 202 ? -20.636 9.404 24.554 1.00 92.81 202 GLY A CA 1
ATOM 1632 C C . GLY A 1 202 ? -19.192 9.030 24.312 1.00 92.81 202 GLY A C 1
ATOM 1633 O O . GLY A 1 202 ? -18.274 9.808 24.570 1.00 92.81 202 GLY A O 1
ATOM 1634 N N . GLY A 1 203 ? -18.993 7.832 23.783 1.00 94.50 203 GLY A N 1
ATOM 1635 C CA . GLY A 1 203 ? -17.656 7.388 23.454 1.00 94.50 203 GLY A CA 1
ATOM 1636 C C . GLY A 1 203 ? -17.465 5.889 23.464 1.00 94.50 203 GLY A C 1
ATOM 1637 O O . GLY A 1 203 ? -18.388 5.113 23.714 1.00 94.50 203 GLY A O 1
ATOM 1638 N N . VAL A 1 204 ? -16.221 5.506 23.215 1.00 96.31 204 VAL A N 1
ATOM 1639 C CA . VAL A 1 204 ? -15.738 4.130 23.309 1.00 96.31 204 VAL A CA 1
ATOM 1640 C C . VAL A 1 204 ? -14.461 4.144 24.130 1.00 96.31 204 VAL A C 1
ATOM 1642 O O . VAL A 1 204 ? -13.556 4.928 23.860 1.00 96.31 204 VAL A O 1
ATOM 1645 N N . ILE A 1 205 ? -14.391 3.281 25.134 1.00 95.19 205 ILE A N 1
ATOM 1646 C CA . ILE A 1 205 ? -13.242 3.135 26.022 1.00 95.19 205 ILE A CA 1
ATOM 1647 C C . ILE A 1 205 ? -12.746 1.697 25.911 1.00 95.19 205 ILE A C 1
ATOM 1649 O O . ILE A 1 205 ? -13.519 0.758 26.114 1.00 95.19 205 ILE A O 1
ATOM 1653 N N . SER A 1 206 ? -11.459 1.546 25.624 1.00 93.19 206 SER A N 1
ATOM 1654 C CA . SER A 1 206 ? -10.722 0.279 25.645 1.00 93.19 206 SER A CA 1
ATOM 1655 C C . SER A 1 206 ? -9.489 0.403 26.544 1.00 93.19 206 SER A C 1
ATOM 1657 O O . SER A 1 206 ? -9.251 1.453 27.140 1.00 93.19 206 SER A O 1
ATOM 1659 N N . GLU A 1 207 ? -8.677 -0.648 26.627 1.00 86.25 207 GLU A N 1
ATOM 1660 C CA . GLU A 1 207 ? -7.413 -0.626 27.374 1.00 86.25 207 GLU A CA 1
ATOM 1661 C C . GLU A 1 207 ? -6.339 0.253 26.722 1.00 86.25 207 GLU A C 1
ATOM 1663 O O . GLU A 1 207 ? -5.402 0.671 27.394 1.00 86.25 207 GLU A O 1
ATOM 1668 N N . LYS A 1 208 ? -6.450 0.497 25.412 1.00 82.44 208 LYS A N 1
ATOM 1669 C CA . LYS A 1 208 ? -5.423 1.184 24.614 1.00 82.44 208 LYS A CA 1
ATOM 1670 C C . LYS A 1 208 ? -5.821 2.606 24.240 1.00 82.44 208 LYS A C 1
ATOM 1672 O O . LYS A 1 208 ? -4.968 3.478 24.140 1.00 82.44 208 LYS A O 1
ATOM 1677 N N . GLU A 1 209 ? -7.109 2.822 23.992 1.00 88.69 209 GLU A N 1
ATOM 1678 C CA . GLU A 1 209 ? -7.626 4.059 23.413 1.00 88.69 209 GLU A CA 1
ATOM 1679 C C . GLU A 1 209 ? -8.971 4.462 24.016 1.00 88.69 209 GLU A C 1
ATOM 1681 O O . GLU A 1 209 ? -9.815 3.616 24.338 1.00 88.69 209 GLU A O 1
ATOM 1686 N N . VAL A 1 210 ? -9.175 5.779 24.088 1.00 91.38 210 VAL A N 1
ATOM 1687 C CA . VAL A 1 210 ? -10.420 6.427 24.497 1.00 91.38 210 VAL A CA 1
ATOM 1688 C C . VAL A 1 210 ? -10.884 7.359 23.383 1.00 91.38 210 VAL A C 1
ATOM 1690 O O . VAL A 1 210 ? -10.160 8.258 22.959 1.00 91.38 210 VAL A O 1
ATOM 1693 N N . LEU A 1 211 ? -12.121 7.167 22.941 1.00 93.69 211 LEU A N 1
ATOM 1694 C CA . LEU A 1 211 ? -12.861 8.107 22.112 1.00 93.69 211 LEU A CA 1
ATOM 1695 C C . LEU A 1 211 ? -13.915 8.782 22.978 1.00 93.69 211 LEU A C 1
ATOM 1697 O O . LEU A 1 211 ? -14.781 8.099 23.519 1.00 93.69 211 LEU A O 1
ATOM 1701 N N . LEU A 1 212 ? -13.868 10.109 23.058 1.00 92.94 212 LEU A N 1
ATOM 1702 C CA . LEU A 1 212 ? -14.909 10.925 23.675 1.00 92.94 212 LEU A CA 1
ATOM 1703 C C . LEU A 1 212 ? -15.717 11.624 22.586 1.00 92.94 212 LEU A C 1
ATOM 1705 O O . LEU A 1 212 ? -15.158 12.190 21.647 1.00 92.94 212 LEU A O 1
ATOM 1709 N N . VAL A 1 213 ? -17.035 11.583 22.730 1.00 90.81 213 VAL A N 1
ATOM 1710 C CA . VAL A 1 213 ? -17.987 12.290 21.876 1.00 90.81 213 VAL A CA 1
ATOM 1711 C C . VAL A 1 213 ? -18.726 13.281 22.759 1.00 90.81 213 VAL A C 1
ATOM 1713 O O . VAL A 1 213 ? -19.367 12.876 23.727 1.00 90.81 213 VAL A O 1
ATOM 1716 N N . VAL A 1 214 ? -18.616 14.563 22.436 1.00 83.88 214 VAL A N 1
ATOM 1717 C CA . VAL A 1 214 ? -19.289 15.672 23.127 1.00 83.88 214 VAL A CA 1
ATOM 1718 C C . VAL A 1 214 ? -20.289 16.345 22.204 1.00 83.88 214 VAL A C 1
ATOM 1720 O O . VAL A 1 214 ? -20.033 16.363 20.978 1.00 83.88 214 VAL A O 1
#

Solvent-accessible surface area (backbone atoms only — not comparable to full-atom values): 12256 Å² total; per-residue (Å²): 129,72,76,68,77,68,58,54,68,66,70,54,42,74,69,76,46,52,76,65,45,50,37,44,47,53,43,22,66,73,71,38,70,32,37,63,72,56,40,16,61,78,38,74,38,61,74,93,47,34,64,62,37,52,53,51,35,38,74,69,60,38,31,48,73,47,74,91,50,88,80,47,31,38,32,49,45,57,67,71,61,35,48,54,52,48,50,52,57,49,52,54,50,49,55,54,47,51,55,52,50,52,53,50,49,53,51,48,53,65,74,37,65,81,52,67,79,60,75,80,84,77,91,78,77,60,69,66,62,47,43,54,49,47,41,50,49,60,72,70,34,81,55,42,38,40,36,34,43,51,51,70,87,65,63,37,70,70,43,52,52,49,53,62,61,47,42,77,77,26,51,34,39,37,39,30,23,52,90,51,51,81,81,53,71,86,55,59,86,76,49,47,77,47,70,35,92,73,62,87,47,27,31,35,40,36,90,87,52,75,47,81,41,118

Sequence (214 aa):
MVLLNHLDKSLVKILGLSDYEIKAYLKLVEKGPLRPKTLSFEANIPYTKIYSVVIRLEKKGLVKVDRSRRPHTVVAVPPVEAYIKLKSMVEEKLEDLEKKVKLLQELYESSHRGFAQREFITIIRGLKPINERAVNILVGASSSVRVAIPFQKFLSEDLKKNLIEESVKKLIKILATKKLEPLFRDLPARIEVKYLDKMFGGGVISEKEVLLVV

Nearest PDB structures (foldseek):
  5bpi-assembly1_C  TM=5.748E-01  e=1.468E-11  Pyrococcus furiosus
  5kk1-assembly1_A  TM=6.850E-01  e=2.604E-03  Sulfolobus sp. NOB8H2
  2rdp-assembly1_A-2  TM=5.258E-01  e=5.321E-04  Geobacillus stearothermophilus
  4rs8-assembly1_B  TM=7.141E-01  e=6.123E-03  Sulfolobus sp. NOB8H2
  3e6m-assembly1_A  TM=5.885E-01  e=5.760E-03  Ruegeria pomeroyi

Foldseek 3Di:
DPPVVPPPVVVVVVLVADPLLVLLQVQCVVPPKDQLVVSCVNSVNPSVCSVVSLVVCVVLVQWDWPPVDPPIIIGGDDPVVSVVSSVVVVVVVVVVVVVVVVVVVVVVCVVCVVVVVPPPDDDDDDLVVQLVVQLVQLVPFQAEKEWEAQDDSSPDPSNLVSQQVSLVRYQAEYEYAPVCVVVCPPHDPSYHYHHDPGDPWIWMDGPRDTDIGD

Mean predicted aligned error: 15.22 Å

Secondary structure (DSSP, 8-state):
--TTTTS-HHHHHTTT--HHHHHHHHHHHHH-SB-HHHHHHHTT--HHHHHHHHHHHHHTTSEEEE-SSSSPEEEEPPHHHHHHHHHHHHHHHHHHHHHHHHHHHHHHHHHHTTTTTS-------SHHHHHHHHHHHHHH-SSEEEEEE-SGGGS-HHHHHHHHHHTTTSEEEEEEEGGGGGGGTTS-TTEEEEEES--S-EEEE-SS-EEEE-